Protein AF-A0A453JVK0-F1 (afdb_monomer_lite)

Secondary structure (DSSP, 8-state):
-HHHHHHHHHHHHHHHTT---------EESS-----SS----EEHHHHHHHHHHHHHHHHHHHHHHSS-EEEEEE--TT--HHHHHHHHHH--SEE--HHHHHHTT--HHHHHHHHHHHHHHHHHTT---EEEEEETTHHHHSHHHHHHHHHHHHHHHTT--TTTHHHHS-HHHHHHHHHS-HHHHHHHHTHHHHHHHTTT----

Radius of gyration: 20.75 Å; chains: 1; bounding box: 49×45×57 Å

InterPro domains:
  IPR000023 Phosphofructokinase domain [PF00365] (7-148)
  IPR035966 Phosphofructokinase superfamily [G3DSA:3.40.50.460] (45-199)
  IPR035966 Phosphofructokinase superfamily [SSF53784] (3-191)

Structure (mmCIF, N/CA/C/O backbone):
data_AF-A0A453JVK0-F1
#
_entry.id   AF-A0A453JVK0-F1
#
loop_
_atom_site.group_PDB
_atom_site.id
_atom_site.type_symbol
_atom_site.label_atom_id
_atom_site.label_alt_id
_atom_site.label_comp_id
_atom_site.label_asym_id
_atom_site.label_entity_id
_atom_site.label_seq_id
_atom_site.pdbx_PDB_ins_code
_atom_site.Cartn_x
_atom_site.Cartn_y
_atom_site.Cartn_z
_atom_site.occupancy
_atom_site.B_iso_or_equiv
_atom_site.auth_seq_id
_atom_site.auth_comp_id
_atom_site.auth_asym_id
_atom_site.auth_atom_id
_atom_site.pdbx_PDB_model_num
ATOM 1 N N . VAL A 1 1 ? 10.999 -4.536 -12.374 1.00 53.81 1 VAL A N 1
ATOM 2 C CA . VAL A 1 1 ? 10.778 -4.066 -13.768 1.00 53.81 1 VAL A CA 1
ATOM 3 C C . VAL A 1 1 ? 12.083 -3.728 -14.484 1.00 53.81 1 VAL A C 1
ATOM 5 O O . VAL A 1 1 ? 12.195 -4.077 -15.647 1.00 53.81 1 VAL A O 1
ATOM 8 N N . THR A 1 2 ? 13.078 -3.129 -13.820 1.00 68.81 2 THR A N 1
ATOM 9 C CA . THR A 1 2 ? 14.370 -2.777 -14.447 1.00 68.81 2 THR A CA 1
ATOM 10 C C . THR A 1 2 ? 15.100 -3.982 -15.049 1.00 68.81 2 THR A C 1
ATOM 12 O O . THR A 1 2 ? 15.432 -3.955 -16.224 1.00 68.81 2 THR A O 1
ATOM 15 N N . SER A 1 3 ? 15.197 -5.098 -14.320 1.00 83.12 3 SER A N 1
ATOM 16 C CA . SER A 1 3 ? 15.946 -6.284 -14.767 1.00 83.12 3 SER A CA 1
ATOM 17 C C . SER A 1 3 ? 15.472 -6.900 -16.090 1.00 83.12 3 SER A C 1
ATOM 19 O O . SER A 1 3 ? 16.296 -7.321 -16.895 1.00 83.12 3 SER A O 1
ATOM 21 N N . ASN A 1 4 ? 14.159 -6.960 -16.343 1.00 88.75 4 ASN A N 1
ATOM 22 C CA . ASN A 1 4 ? 13.633 -7.517 -17.595 1.00 88.75 4 ASN A CA 1
ATOM 23 C C . ASN A 1 4 ? 13.795 -6.544 -18.772 1.00 88.75 4 ASN A C 1
ATOM 25 O O . ASN A 1 4 ? 14.020 -6.990 -19.896 1.00 88.75 4 ASN A O 1
ATOM 29 N N . SER A 1 5 ? 13.739 -5.232 -18.518 1.00 90.50 5 SER A N 1
ATOM 30 C CA . SER A 1 5 ? 14.091 -4.222 -19.522 1.00 90.50 5 SER A CA 1
ATOM 31 C C . SER A 1 5 ? 15.577 -4.300 -19.884 1.00 90.50 5 SER A C 1
ATOM 33 O O . SER A 1 5 ? 15.913 -4.299 -21.066 1.00 90.50 5 SER A O 1
ATOM 35 N N . ASP A 1 6 ? 16.452 -4.459 -18.888 1.00 92.19 6 ASP A N 1
ATOM 36 C CA . ASP A 1 6 ? 17.898 -4.615 -19.089 1.00 92.19 6 ASP A CA 1
ATOM 37 C C . ASP A 1 6 ? 18.212 -5.906 -19.856 1.00 92.19 6 ASP A C 1
ATOM 39 O O . ASP A 1 6 ? 19.016 -5.906 -20.787 1.00 92.19 6 ASP A O 1
ATOM 43 N N . ALA A 1 7 ? 17.529 -7.008 -19.524 1.00 93.38 7 ALA A N 1
ATOM 44 C CA . ALA A 1 7 ? 17.654 -8.274 -20.240 1.00 93.38 7 ALA A CA 1
ATOM 45 C C . ALA A 1 7 ? 17.242 -8.143 -21.716 1.00 93.38 7 ALA A C 1
ATOM 47 O O . ALA A 1 7 ? 17.923 -8.683 -22.589 1.00 93.38 7 ALA A O 1
ATOM 48 N N . ALA A 1 8 ? 16.171 -7.399 -22.010 1.00 94.06 8 ALA A N 1
ATOM 49 C CA . ALA A 1 8 ? 15.745 -7.132 -23.381 1.00 94.06 8 ALA A CA 1
ATOM 50 C C . ALA A 1 8 ? 16.775 -6.281 -24.150 1.00 94.06 8 ALA A C 1
ATOM 52 O O . ALA A 1 8 ? 17.143 -6.631 -25.271 1.00 94.06 8 ALA A O 1
ATOM 53 N N . GLN A 1 9 ? 17.302 -5.216 -23.535 1.00 95.06 9 GLN A N 1
ATOM 54 C CA . GLN A 1 9 ? 18.348 -4.377 -24.139 1.00 95.06 9 GLN A CA 1
ATOM 55 C C . GLN A 1 9 ? 19.656 -5.148 -24.372 1.00 95.06 9 GLN A C 1
ATOM 57 O O . GLN A 1 9 ? 20.315 -4.990 -25.406 1.00 95.06 9 GLN A O 1
ATOM 62 N N . LEU A 1 10 ? 20.028 -6.017 -23.432 1.00 95.25 10 LEU A N 1
ATOM 63 C CA . LEU A 1 10 ? 21.195 -6.882 -23.561 1.00 95.25 10 LEU A CA 1
ATOM 64 C C . LEU A 1 10 ? 21.011 -7.896 -24.695 1.00 95.25 10 LEU A C 1
ATOM 66 O O . LEU A 1 10 ? 21.935 -8.097 -25.483 1.00 95.25 10 LEU A O 1
ATOM 70 N N . ALA A 1 11 ? 19.829 -8.510 -24.799 1.00 96.38 11 ALA A N 1
ATOM 71 C CA . ALA A 1 11 ? 19.507 -9.444 -25.874 1.00 96.38 11 ALA A CA 1
ATOM 72 C C . ALA A 1 11 ? 19.651 -8.779 -27.250 1.00 96.38 11 ALA A C 1
ATOM 74 O O . ALA A 1 11 ? 20.328 -9.324 -28.122 1.00 96.38 11 ALA A O 1
ATOM 75 N N . GLU A 1 12 ? 19.094 -7.577 -27.408 1.00 96.19 12 GLU A N 1
ATOM 76 C CA . GLU A 1 12 ? 19.209 -6.767 -28.626 1.00 96.19 12 GLU A CA 1
ATOM 77 C C . GLU A 1 12 ? 20.681 -6.484 -28.972 1.00 96.19 12 GLU A C 1
ATOM 79 O O . GLU A 1 12 ? 21.142 -6.747 -30.084 1.00 96.19 12 GLU A O 1
ATOM 84 N N . THR A 1 13 ? 21.468 -6.050 -27.984 1.00 96.25 13 THR A N 1
ATOM 85 C CA . THR A 1 13 ? 22.897 -5.748 -28.170 1.00 96.25 13 THR A CA 1
ATOM 86 C C . THR A 1 13 ? 23.708 -6.983 -28.589 1.00 96.25 13 THR A C 1
ATOM 88 O O . THR A 1 13 ? 24.622 -6.884 -29.412 1.00 96.25 13 THR A O 1
ATOM 91 N N . LEU A 1 14 ? 23.401 -8.162 -28.038 1.00 96.38 14 LEU A N 1
ATOM 92 C CA . LEU A 1 14 ? 24.085 -9.413 -28.385 1.00 96.38 14 LEU A CA 1
ATOM 93 C C . LEU A 1 14 ? 23.751 -9.878 -29.805 1.00 96.38 14 LEU A C 1
ATOM 95 O O . LEU A 1 14 ? 24.637 -10.387 -30.495 1.00 96.38 14 LEU A O 1
ATOM 99 N N . VAL A 1 15 ? 22.512 -9.667 -30.256 1.00 96.19 15 VAL A N 1
ATOM 100 C CA . VAL A 1 15 ? 22.104 -9.946 -31.639 1.00 96.19 15 VAL A CA 1
ATOM 101 C C . VAL A 1 15 ? 22.840 -9.023 -32.609 1.00 96.19 15 VAL A C 1
ATOM 103 O O . VAL A 1 15 ? 23.437 -9.513 -33.566 1.00 96.19 15 VAL A O 1
ATOM 106 N N . GLN A 1 16 ? 22.903 -7.718 -32.325 1.00 96.31 16 GLN A N 1
ATOM 107 C CA . GLN A 1 16 ? 23.632 -6.746 -33.155 1.00 96.31 16 GLN A CA 1
ATOM 108 C C . GLN A 1 16 ? 25.129 -7.069 -33.279 1.00 96.31 16 GLN A C 1
ATOM 110 O O . GLN A 1 16 ? 25.736 -6.838 -34.323 1.00 96.31 16 GLN A O 1
ATOM 115 N N . LYS A 1 17 ? 25.729 -7.646 -32.231 1.00 96.25 17 LYS A N 1
ATOM 116 C CA . LYS A 1 17 ? 27.136 -8.081 -32.219 1.00 96.25 17 LYS A CA 1
ATOM 117 C C . LYS A 1 17 ? 27.358 -9.504 -32.752 1.00 96.25 17 LYS A C 1
ATOM 119 O O . LYS A 1 17 ? 28.477 -10.007 -32.657 1.00 96.25 17 LYS A O 1
ATOM 124 N N . ASN A 1 18 ? 26.335 -10.161 -33.310 1.00 95.44 18 ASN A N 1
ATOM 125 C CA . ASN A 1 18 ? 26.392 -11.549 -33.794 1.00 95.44 18 ASN A CA 1
ATOM 126 C C . ASN A 1 18 ? 26.877 -12.566 -32.736 1.00 95.44 18 ASN A C 1
ATOM 128 O O . ASN A 1 18 ? 27.514 -13.575 -33.054 1.00 95.44 18 ASN A O 1
ATOM 132 N N . CYS A 1 19 ? 26.570 -12.332 -31.460 1.00 95.38 19 CYS A N 1
ATOM 133 C CA . CYS A 1 19 ? 26.883 -13.270 -30.388 1.00 95.38 19 CYS A CA 1
ATOM 134 C C . CYS A 1 19 ? 25.867 -14.428 -30.361 1.00 95.38 19 CYS A C 1
ATOM 136 O O . CYS A 1 19 ? 24.663 -14.228 -30.497 1.00 95.38 19 CYS A O 1
ATOM 138 N N . LYS A 1 20 ? 26.334 -15.664 -30.130 1.00 95.19 20 LYS A N 1
ATOM 139 C CA . LYS A 1 20 ? 25.458 -16.855 -30.048 1.00 95.19 20 LYS A CA 1
ATOM 140 C C . LYS A 1 20 ? 24.711 -16.988 -28.712 1.00 95.19 20 LYS A C 1
ATOM 142 O O . LYS A 1 20 ? 23.757 -17.763 -28.627 1.00 95.19 20 LYS A O 1
ATOM 147 N N . THR A 1 21 ? 25.154 -16.269 -27.681 1.00 95.12 21 THR A N 1
ATOM 148 C CA . THR A 1 21 ? 24.607 -16.321 -26.320 1.00 95.12 21 THR A CA 1
ATOM 149 C C . THR A 1 21 ? 23.143 -15.892 -26.290 1.00 95.12 21 THR A C 1
ATOM 151 O O . THR A 1 21 ? 22.762 -14.912 -26.926 1.00 95.12 21 THR A O 1
ATOM 154 N N . LYS A 1 22 ? 22.318 -16.626 -25.540 1.00 94.44 22 LYS A N 1
ATOM 155 C CA . LYS A 1 22 ? 20.894 -16.334 -25.358 1.00 94.44 22 LYS A CA 1
ATOM 156 C C . LYS A 1 22 ? 20.657 -15.682 -24.003 1.00 94.44 22 LYS A C 1
ATOM 158 O O . LYS A 1 22 ? 21.305 -16.041 -23.025 1.00 94.44 22 LYS A O 1
ATOM 163 N N . VAL A 1 23 ? 19.712 -14.752 -23.964 1.00 95.62 23 VAL A N 1
ATOM 164 C CA . VAL A 1 23 ? 19.259 -14.079 -22.744 1.00 95.62 23 VAL A CA 1
ATOM 165 C C . VAL A 1 23 ? 17.806 -14.472 -22.520 1.00 95.62 23 VAL A C 1
ATOM 167 O O . VAL A 1 23 ? 16.999 -14.384 -23.444 1.00 95.62 23 VAL A O 1
ATOM 170 N N . VAL A 1 24 ? 17.485 -14.942 -21.316 1.00 93.81 24 VAL A N 1
ATOM 171 C CA . VAL A 1 24 ? 16.140 -15.391 -20.937 1.00 93.81 24 VAL A CA 1
ATOM 172 C C . VAL A 1 24 ? 15.708 -14.613 -19.702 1.00 93.81 24 VAL A C 1
ATOM 174 O O . VAL A 1 24 ? 16.404 -14.628 -18.689 1.00 93.81 24 VAL A O 1
ATOM 177 N N . GLY A 1 25 ? 14.573 -13.921 -19.796 1.00 91.62 25 GLY A N 1
ATOM 178 C CA . GLY A 1 25 ? 13.957 -13.217 -18.672 1.00 91.62 25 GLY A CA 1
ATOM 179 C C . GLY A 1 25 ? 12.951 -14.106 -17.947 1.00 91.62 25 GLY A C 1
ATOM 180 O O . GLY A 1 25 ? 12.202 -14.846 -18.583 1.00 91.62 25 GLY A O 1
ATOM 181 N N . VAL A 1 26 ? 12.916 -14.017 -16.617 1.00 91.44 26 VAL A N 1
ATOM 182 C CA . VAL A 1 26 ? 11.928 -14.704 -15.773 1.00 91.44 26 VAL A CA 1
ATOM 183 C C . VAL A 1 26 ? 11.113 -13.642 -15.026 1.00 91.44 26 VAL A C 1
ATOM 185 O O . VAL A 1 26 ? 11.700 -12.726 -14.441 1.00 91.44 26 VAL A O 1
ATOM 188 N N . PRO A 1 27 ? 9.768 -13.716 -15.030 1.00 89.94 27 PRO A N 1
ATOM 189 C CA . PRO A 1 27 ? 8.923 -12.728 -14.368 1.00 89.94 27 PRO A CA 1
ATOM 190 C C . PRO A 1 27 ? 8.925 -12.922 -12.843 1.00 89.94 27 PRO A C 1
ATOM 192 O O . PRO A 1 27 ? 8.041 -13.559 -12.272 1.00 89.94 27 PRO A O 1
ATOM 195 N N . VAL A 1 28 ? 9.932 -12.361 -12.172 1.00 90.06 28 VAL A N 1
ATOM 196 C CA . VAL A 1 28 ? 10.060 -12.367 -10.706 1.00 90.06 28 VAL A CA 1
ATOM 197 C C . VAL A 1 28 ? 9.664 -10.998 -10.153 1.00 90.06 28 VAL A C 1
ATOM 199 O O . VAL A 1 28 ? 10.260 -9.981 -10.511 1.00 90.06 28 VAL A O 1
ATOM 202 N N . SER A 1 29 ? 8.643 -10.966 -9.298 1.00 87.50 29 SER A N 1
ATOM 203 C CA . SER A 1 29 ? 8.193 -9.762 -8.590 1.00 87.50 29 SER A CA 1
ATOM 204 C C . SER A 1 29 ? 7.301 -10.155 -7.416 1.00 87.50 29 SER A C 1
ATOM 206 O O . SER A 1 29 ? 6.439 -11.025 -7.545 1.00 87.50 29 SER A O 1
ATOM 208 N N . LEU A 1 30 ? 7.480 -9.471 -6.288 1.00 88.56 30 LEU A N 1
ATOM 209 C CA . LEU A 1 30 ? 6.640 -9.619 -5.097 1.00 88.56 30 LEU A CA 1
ATOM 210 C C . LEU A 1 30 ? 5.303 -8.875 -5.241 1.00 88.56 30 LEU A C 1
ATOM 212 O O . LEU A 1 30 ? 4.338 -9.218 -4.570 1.00 88.56 30 LEU A O 1
ATOM 216 N N . ASN A 1 31 ? 5.237 -7.879 -6.132 1.00 86.25 31 ASN A N 1
ATOM 217 C CA . ASN A 1 31 ? 4.090 -6.974 -6.252 1.00 86.25 31 ASN A CA 1
ATOM 218 C C . ASN A 1 31 ? 2.996 -7.502 -7.193 1.00 86.25 31 ASN A C 1
ATOM 220 O O . ASN A 1 31 ? 1.904 -6.942 -7.226 1.00 86.25 31 ASN A O 1
ATOM 224 N N . GLY A 1 32 ? 3.284 -8.535 -7.994 1.00 83.12 32 GLY A N 1
ATOM 225 C CA . GLY A 1 32 ? 2.338 -9.039 -8.996 1.00 83.12 32 GLY A CA 1
ATOM 226 C C . GLY A 1 32 ? 2.063 -8.054 -10.137 1.00 83.12 32 GLY A C 1
ATOM 227 O O . GLY A 1 32 ? 1.014 -8.139 -10.765 1.00 83.12 32 GLY A O 1
ATOM 228 N N . ASP A 1 33 ? 2.976 -7.111 -10.387 1.00 84.56 33 ASP A N 1
ATOM 229 C CA . ASP A 1 33 ? 2.824 -5.982 -11.317 1.00 84.56 33 ASP A CA 1
ATOM 230 C C . ASP A 1 33 ? 3.262 -6.287 -12.761 1.00 84.56 33 ASP A C 1
ATOM 232 O O . ASP A 1 33 ? 2.909 -5.562 -13.689 1.00 84.56 33 ASP A O 1
ATOM 236 N N . LEU A 1 34 ? 4.010 -7.371 -12.985 1.00 86.00 34 LEU A N 1
ATOM 237 C CA . LEU A 1 34 ? 4.438 -7.801 -14.318 1.00 86.00 34 LEU A CA 1
ATOM 238 C C . LEU A 1 34 ? 3.451 -8.826 -14.892 1.00 86.00 34 LEU A C 1
ATOM 240 O O . LEU A 1 34 ? 3.736 -10.023 -14.924 1.00 86.00 34 LEU A O 1
ATOM 244 N N . LYS A 1 35 ? 2.286 -8.339 -15.328 1.00 85.88 35 LYS A N 1
ATOM 245 C CA . LYS A 1 35 ? 1.217 -9.150 -15.931 1.00 85.88 35 LYS A CA 1
ATOM 246 C C . LYS A 1 35 ? 0.923 -8.720 -17.363 1.00 85.88 35 LYS A C 1
ATOM 248 O O . LYS A 1 35 ? 0.985 -7.538 -17.697 1.00 85.88 35 LYS A O 1
ATOM 253 N N . ASN A 1 36 ? 0.594 -9.685 -18.213 1.00 89.00 36 ASN A N 1
ATOM 254 C CA . ASN A 1 36 ? 0.094 -9.457 -19.569 1.00 89.00 36 ASN A CA 1
ATOM 255 C C . ASN A 1 36 ? -0.782 -10.650 -20.002 1.00 89.00 36 ASN A C 1
ATOM 257 O O . ASN A 1 36 ? -1.092 -11.516 -19.192 1.00 89.00 36 ASN A O 1
ATOM 261 N N . GLN A 1 37 ? -1.176 -10.718 -21.276 1.00 92.62 37 GLN A N 1
ATOM 262 C CA . GLN A 1 37 ? -2.019 -11.808 -21.796 1.00 92.62 37 GLN A CA 1
ATOM 263 C C . GLN A 1 37 ? -1.379 -13.210 -21.712 1.00 92.62 37 GLN A C 1
ATOM 265 O O . GLN A 1 37 ? -2.093 -14.202 -21.795 1.00 92.62 37 GLN A O 1
ATOM 270 N N . PHE A 1 38 ? -0.056 -13.298 -21.560 1.00 91.75 38 PHE A N 1
ATOM 271 C CA . PHE A 1 38 ? 0.711 -14.548 -21.516 1.00 91.75 38 PHE A CA 1
ATOM 272 C C . PHE A 1 38 ? 1.327 -14.833 -20.138 1.00 91.75 38 PHE A C 1
ATOM 274 O O . PHE A 1 38 ? 1.746 -15.955 -19.869 1.00 91.75 38 PHE A O 1
ATOM 281 N N . VAL A 1 39 ? 1.414 -13.819 -19.275 1.00 90.50 39 VAL A N 1
ATOM 282 C CA . VAL A 1 39 ? 1.978 -13.888 -17.926 1.00 90.50 39 VAL A CA 1
ATOM 283 C C . VAL A 1 39 ? 0.874 -13.538 -16.940 1.00 90.50 39 VAL A C 1
ATOM 285 O O . VAL A 1 39 ? 0.571 -12.366 -16.713 1.00 90.50 39 VAL A O 1
ATOM 288 N N . GLU A 1 40 ? 0.276 -14.574 -16.360 1.00 91.44 40 GLU A N 1
ATOM 289 C CA . GLU A 1 40 ? -0.842 -14.454 -15.417 1.00 91.44 40 GLU A CA 1
ATOM 290 C C . GLU A 1 40 ? -0.397 -13.896 -14.058 1.00 91.44 40 GLU A C 1
ATOM 292 O O . GLU A 1 40 ? -1.120 -13.136 -13.409 1.00 91.44 40 GLU A O 1
ATOM 297 N N . THR A 1 41 ? 0.804 -14.273 -13.611 1.00 90.44 41 THR A N 1
ATOM 298 C CA . THR A 1 41 ? 1.361 -13.874 -12.317 1.00 90.44 41 THR A CA 1
ATOM 299 C C . THR A 1 41 ? 2.887 -13.931 -12.306 1.00 90.44 41 THR A C 1
ATOM 301 O O . THR A 1 41 ? 3.518 -14.451 -13.228 1.00 90.44 41 THR A O 1
ATOM 304 N N . THR A 1 42 ? 3.483 -13.393 -11.245 1.00 91.00 42 THR A N 1
ATOM 305 C CA . THR A 1 42 ? 4.931 -13.334 -11.043 1.00 91.00 42 THR A CA 1
ATOM 306 C C . THR A 1 42 ? 5.378 -14.273 -9.934 1.00 91.00 42 THR A C 1
ATOM 308 O O . THR A 1 42 ? 4.674 -14.499 -8.946 1.00 91.00 42 THR A O 1
ATOM 311 N N . VAL A 1 43 ? 6.599 -14.789 -10.063 1.00 92.31 43 VAL A N 1
ATOM 312 C CA . VAL A 1 43 ? 7.221 -15.599 -9.011 1.00 92.31 43 VAL A CA 1
ATOM 313 C C . VAL A 1 43 ? 7.410 -14.734 -7.762 1.00 92.31 43 VAL A C 1
ATOM 315 O O . VAL A 1 43 ? 8.011 -13.661 -7.838 1.00 92.31 43 VAL A O 1
ATOM 318 N N . GLY A 1 44 ? 6.901 -15.218 -6.626 1.00 91.62 44 GLY A N 1
ATOM 319 C CA . GLY A 1 44 ? 6.980 -14.566 -5.315 1.00 91.62 44 GLY A CA 1
ATOM 320 C C . GLY A 1 44 ? 5.669 -13.937 -4.833 1.00 91.62 44 GLY A C 1
ATOM 321 O O . GLY A 1 44 ? 5.460 -13.872 -3.624 1.00 91.62 44 GLY A O 1
ATOM 322 N N . PHE A 1 45 ? 4.763 -13.551 -5.740 1.00 93.00 45 PHE A N 1
ATOM 323 C CA . PHE A 1 45 ? 3.498 -12.894 -5.378 1.00 93.00 45 PHE A CA 1
ATOM 324 C C . PHE A 1 45 ? 2.621 -13.759 -4.455 1.00 93.00 45 PHE A C 1
ATOM 326 O O . PHE A 1 45 ? 2.165 -13.280 -3.419 1.00 93.00 45 PHE A O 1
ATOM 333 N N . ASP A 1 46 ? 2.443 -15.044 -4.784 1.00 95.00 46 ASP A N 1
ATOM 334 C CA . ASP A 1 46 ? 1.634 -15.984 -3.988 1.00 95.00 46 ASP A CA 1
ATOM 335 C C . ASP A 1 46 ? 2.165 -16.142 -2.553 1.00 95.00 46 ASP A C 1
ATOM 337 O O . ASP A 1 46 ? 1.414 -16.004 -1.587 1.00 95.00 46 ASP A O 1
ATOM 341 N N . THR A 1 47 ? 3.475 -16.359 -2.403 1.00 95.19 47 THR A N 1
ATOM 342 C CA . THR A 1 47 ? 4.117 -16.510 -1.091 1.00 95.19 47 THR A CA 1
ATOM 343 C C . THR A 1 47 ? 3.939 -15.260 -0.236 1.00 95.19 47 THR A C 1
ATOM 345 O O . THR A 1 47 ? 3.575 -15.366 0.934 1.00 95.19 47 THR A O 1
ATOM 348 N N . VAL A 1 48 ? 4.159 -14.074 -0.814 1.00 94.31 48 VAL A N 1
ATOM 349 C CA . VAL A 1 48 ? 4.005 -12.799 -0.098 1.00 94.31 48 VAL A CA 1
ATOM 350 C C . VAL A 1 48 ? 2.567 -12.599 0.354 1.00 94.31 48 VAL A C 1
ATOM 352 O O . VAL A 1 48 ? 2.343 -12.262 1.515 1.00 94.31 48 VAL A O 1
ATOM 355 N N . CYS A 1 49 ? 1.593 -12.851 -0.521 1.00 94.94 49 CYS A N 1
ATOM 356 C CA . CYS A 1 49 ? 0.185 -12.695 -0.173 1.00 94.94 49 CYS A CA 1
ATOM 357 C C . CYS A 1 49 ? -0.228 -13.658 0.942 1.00 94.94 49 CYS A C 1
ATOM 359 O O . CYS A 1 49 ? -0.875 -13.229 1.893 1.00 94.94 49 CYS A O 1
ATOM 361 N N . LYS A 1 50 ? 0.200 -14.925 0.901 1.00 96.50 50 LYS A N 1
ATOM 362 C CA . LYS A 1 50 ? -0.113 -15.906 1.955 1.00 96.50 50 LYS A CA 1
ATOM 363 C C . LYS A 1 50 ? 0.490 -15.532 3.305 1.00 96.50 50 LYS A C 1
ATOM 365 O O . LYS A 1 50 ? -0.216 -15.539 4.312 1.00 96.50 50 LYS A O 1
ATOM 370 N N . VAL A 1 51 ? 1.776 -15.175 3.331 1.00 96.69 51 VAL A N 1
ATOM 371 C CA . VAL A 1 51 ? 2.464 -14.795 4.576 1.00 96.69 51 VAL A CA 1
ATOM 372 C C . VAL A 1 51 ? 1.857 -13.518 5.155 1.00 96.69 51 VAL A C 1
ATOM 374 O O . VAL A 1 51 ? 1.518 -13.481 6.338 1.00 96.69 51 VAL A O 1
ATOM 377 N N . ASN A 1 52 ? 1.639 -12.493 4.327 1.00 96.50 52 ASN A N 1
ATOM 378 C CA . ASN A 1 52 ? 1.033 -11.244 4.783 1.00 96.50 52 ASN A CA 1
ATOM 379 C C . ASN A 1 52 ? -0.405 -11.457 5.266 1.00 96.50 52 ASN A C 1
ATOM 381 O O . ASN A 1 52 ? -0.767 -10.941 6.320 1.00 96.50 52 ASN A O 1
ATOM 385 N N . SER A 1 53 ? -1.207 -12.257 4.562 1.00 97.19 53 SER A N 1
ATOM 386 C CA . SER A 1 53 ? -2.581 -12.577 4.973 1.00 97.19 53 SER A CA 1
ATOM 387 C C . SER A 1 53 ? -2.625 -13.306 6.308 1.00 97.19 53 SER A C 1
ATOM 389 O O . SER A 1 53 ? -3.473 -12.993 7.144 1.00 97.19 53 SER A O 1
ATOM 391 N N . GLN A 1 54 ? -1.694 -14.233 6.552 1.00 97.81 54 GLN A N 1
ATOM 392 C CA . GLN A 1 54 ? -1.574 -14.910 7.842 1.00 97.81 54 GLN A CA 1
ATOM 393 C C . GLN A 1 54 ? -1.266 -13.912 8.969 1.00 97.81 54 GLN A C 1
ATOM 395 O O . GLN A 1 54 ? -1.917 -13.941 10.013 1.00 97.81 54 GLN A O 1
ATOM 400 N N . LEU A 1 55 ? -0.319 -12.995 8.754 1.00 97.44 55 LEU A N 1
ATOM 401 C CA . LEU A 1 55 ? 0.028 -11.967 9.740 1.00 97.44 55 LEU A CA 1
ATOM 402 C C . LEU A 1 55 ? -1.135 -11.003 9.997 1.00 97.44 55 LEU A C 1
ATOM 404 O O . LEU A 1 55 ? -1.462 -10.737 11.152 1.00 97.44 55 LEU A O 1
ATOM 408 N N . ILE A 1 56 ? -1.803 -10.526 8.945 1.00 97.62 56 ILE A N 1
ATOM 409 C CA . ILE A 1 56 ? -2.976 -9.650 9.069 1.00 97.62 56 ILE A CA 1
ATOM 410 C C . ILE A 1 56 ? -4.105 -10.368 9.809 1.00 97.62 56 ILE A C 1
ATOM 412 O O . ILE A 1 56 ? -4.744 -9.764 10.665 1.00 97.62 56 ILE A O 1
ATOM 416 N N . SER A 1 57 ? -4.329 -11.654 9.534 1.00 97.56 57 SER A N 1
ATOM 417 C CA . SER A 1 57 ? -5.353 -12.448 10.223 1.00 97.56 57 SER A CA 1
ATOM 418 C C . SER A 1 57 ? -5.058 -12.569 11.719 1.00 97.56 57 SER A C 1
ATOM 420 O O . SER A 1 57 ? -5.964 -12.416 12.537 1.00 97.56 57 SER A O 1
ATOM 422 N N . ASN A 1 58 ? -3.786 -12.749 12.094 1.00 96.94 58 ASN A N 1
ATOM 423 C CA . ASN A 1 58 ? -3.370 -12.737 13.498 1.00 96.94 58 ASN A CA 1
ATOM 424 C C . ASN A 1 58 ? -3.636 -11.373 14.155 1.00 96.94 58 ASN A C 1
ATOM 426 O O . ASN A 1 58 ? -4.132 -11.322 15.277 1.00 96.94 58 ASN A O 1
ATOM 430 N N . VAL A 1 59 ? -3.368 -10.269 13.448 1.00 96.69 59 VAL A N 1
ATOM 431 C CA . VAL A 1 59 ? -3.670 -8.908 13.928 1.00 96.69 59 VAL A CA 1
ATOM 432 C C . VAL A 1 59 ? -5.180 -8.677 14.051 1.00 96.69 59 VAL A C 1
ATOM 434 O O . VAL A 1 59 ? -5.632 -8.062 15.013 1.00 96.69 59 VAL A O 1
ATOM 437 N N . CYS A 1 60 ? -5.985 -9.202 13.123 1.00 96.25 60 CYS A N 1
ATOM 438 C CA . CYS A 1 60 ? -7.445 -9.140 13.209 1.00 96.25 60 CYS A CA 1
ATOM 439 C C . CYS A 1 60 ? -7.964 -9.890 14.440 1.00 96.25 60 CYS A C 1
ATOM 441 O O . CYS A 1 60 ? -8.829 -9.378 15.152 1.00 96.25 60 CYS A O 1
ATOM 443 N N . LEU A 1 61 ? -7.412 -11.074 14.721 1.00 96.00 61 LEU A N 1
ATOM 444 C CA . LEU A 1 61 ? -7.755 -11.848 15.911 1.00 96.00 61 LEU A CA 1
ATOM 445 C C . LEU A 1 61 ? -7.365 -11.107 17.196 1.00 96.00 61 LEU A C 1
ATOM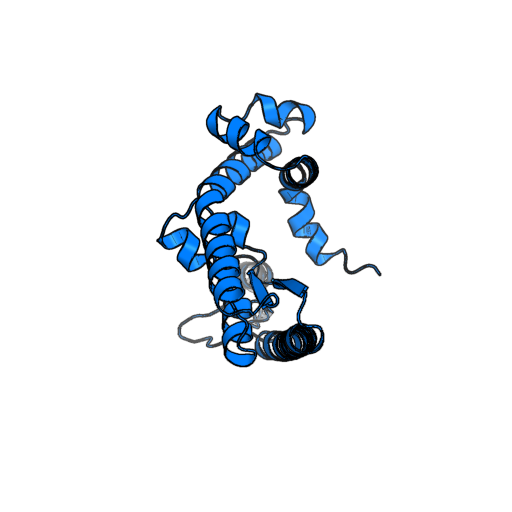 447 O O . LEU A 1 61 ? -8.163 -11.046 18.131 1.00 96.00 61 LEU A O 1
ATOM 451 N N . ASP A 1 62 ? -6.181 -10.498 17.226 1.00 96.00 62 ASP A N 1
ATOM 452 C CA . ASP A 1 62 ? -5.733 -9.694 18.362 1.00 96.00 62 ASP A CA 1
ATOM 453 C C . ASP A 1 62 ? -6.624 -8.459 18.582 1.00 96.00 62 ASP A C 1
ATOM 455 O O . ASP A 1 62 ? -7.043 -8.191 19.708 1.00 96.00 62 ASP A O 1
ATOM 459 N N . ALA A 1 63 ? -7.022 -7.762 17.511 1.00 95.38 63 ALA A N 1
ATOM 460 C CA . ALA A 1 63 ? -7.941 -6.626 17.588 1.00 95.38 63 ALA A CA 1
ATOM 461 C C . ALA A 1 63 ? -9.284 -7.011 18.229 1.00 95.38 63 ALA A C 1
ATOM 463 O O . ALA A 1 63 ? -9.801 -6.271 19.071 1.00 95.38 63 ALA A O 1
ATOM 464 N N . ILE A 1 64 ? -9.824 -8.179 17.864 1.00 93.94 64 ILE A N 1
ATOM 465 C CA . ILE A 1 64 ? -11.055 -8.729 18.448 1.00 93.94 64 ILE A CA 1
ATOM 466 C C . ILE A 1 64 ? -10.829 -9.117 19.914 1.00 93.94 64 ILE A C 1
ATOM 468 O O . ILE A 1 64 ? -11.667 -8.809 20.760 1.00 93.94 64 ILE A O 1
ATOM 472 N N . SER A 1 65 ? -9.699 -9.757 20.226 1.00 94.94 65 SER A N 1
ATOM 473 C CA . SER A 1 65 ? -9.378 -10.222 21.579 1.00 94.94 65 SER A CA 1
ATOM 474 C C . SER A 1 65 ? -9.150 -9.071 22.563 1.00 94.94 65 SER A C 1
ATOM 476 O O . SER A 1 65 ? -9.605 -9.135 23.703 1.00 94.94 65 SER A O 1
ATOM 478 N N . ALA A 1 66 ? -8.432 -8.023 22.154 1.00 92.62 66 ALA A N 1
ATOM 479 C CA . ALA A 1 66 ? -8.141 -6.866 22.997 1.00 92.62 66 ALA A CA 1
ATOM 480 C C . ALA A 1 66 ? -9.319 -5.882 23.069 1.00 92.62 66 ALA A C 1
ATOM 482 O O . ALA A 1 66 ? -9.480 -5.185 24.071 1.00 92.62 66 ALA A O 1
ATOM 483 N N . GLY A 1 67 ? -10.108 -5.778 21.994 1.00 90.50 67 GLY A N 1
ATOM 484 C CA . GLY A 1 67 ? -11.325 -4.966 21.923 1.00 90.50 67 GLY A CA 1
ATOM 485 C C . GLY A 1 67 ? -11.121 -3.445 21.912 1.00 90.50 67 GLY A C 1
ATOM 486 O O . GLY A 1 67 ? -12.112 -2.717 21.937 1.00 90.50 67 GLY A O 1
ATOM 487 N N . LYS A 1 68 ? -9.872 -2.956 21.863 1.00 92.38 68 LYS A N 1
ATOM 488 C CA . LYS A 1 68 ? -9.527 -1.531 22.065 1.00 92.38 68 LYS A CA 1
ATOM 489 C C . LYS A 1 68 ? -8.572 -0.903 21.042 1.00 92.38 68 LYS A C 1
ATOM 491 O O . LYS A 1 68 ? -8.333 0.298 21.115 1.00 92.38 68 LYS A O 1
ATOM 496 N N . TYR A 1 69 ? -7.974 -1.690 20.146 1.00 94.88 69 TYR A N 1
ATOM 497 C CA . TYR A 1 69 ? -6.924 -1.205 19.244 1.00 94.88 69 TYR A CA 1
ATOM 498 C C . TYR A 1 69 ? -7.408 -1.080 17.801 1.00 94.88 69 TYR A C 1
ATOM 500 O O . TYR A 1 69 ? -8.104 -1.955 17.284 1.00 94.88 69 TYR A O 1
ATOM 508 N N . TYR A 1 70 ? -6.983 0.003 17.149 1.00 96.50 70 TYR A N 1
ATOM 509 C CA . TYR A 1 70 ? -7.027 0.144 15.699 1.00 96.50 70 TYR A CA 1
ATOM 510 C C . TYR A 1 70 ? -5.627 -0.055 15.127 1.00 96.50 70 TYR A C 1
ATOM 512 O O . TYR A 1 70 ? -4.708 0.704 15.434 1.00 96.50 70 TYR A O 1
ATOM 520 N N . TYR A 1 71 ? -5.478 -1.078 14.294 1.00 96.94 71 TYR A N 1
ATOM 521 C CA . TYR A 1 71 ? -4.227 -1.409 13.631 1.00 96.94 71 TYR A CA 1
ATOM 522 C C . TYR A 1 71 ? -4.200 -0.827 12.223 1.00 96.94 71 TYR A C 1
ATOM 524 O O . TYR A 1 71 ? -5.085 -1.091 11.410 1.00 96.94 71 TYR A O 1
ATOM 532 N N . PHE A 1 72 ? -3.150 -0.066 11.934 1.00 96.75 72 PHE A N 1
ATOM 533 C CA . PHE A 1 72 ? -2.858 0.480 10.614 1.00 96.75 72 PHE A CA 1
ATOM 534 C C . PHE A 1 72 ? -1.716 -0.335 10.012 1.00 96.75 72 PHE A C 1
ATOM 536 O O . PHE A 1 72 ? -0.564 -0.194 10.423 1.00 96.75 72 PHE A O 1
ATOM 543 N N . VAL A 1 73 ? -2.033 -1.223 9.072 1.00 95.81 73 VAL A N 1
ATOM 544 C CA . VAL A 1 73 ? -1.058 -2.141 8.472 1.00 95.81 73 VAL A CA 1
ATOM 545 C C . VAL A 1 73 ? -0.646 -1.611 7.107 1.00 95.81 73 VAL A C 1
ATOM 547 O O . VAL A 1 73 ? -1.433 -1.607 6.159 1.00 95.81 73 VAL A O 1
ATOM 550 N N . ARG A 1 74 ? 0.609 -1.171 7.006 1.00 93.81 74 ARG A N 1
ATOM 551 C CA . ARG A 1 74 ? 1.210 -0.760 5.737 1.00 93.81 74 ARG A CA 1
ATOM 552 C C . ARG A 1 74 ? 1.701 -1.989 4.973 1.00 93.81 74 ARG A C 1
ATOM 554 O O . ARG A 1 74 ? 2.495 -2.758 5.507 1.00 93.81 74 ARG A O 1
ATOM 561 N N . LEU A 1 75 ? 1.258 -2.152 3.729 1.00 91.06 75 LEU A N 1
ATOM 562 C CA . LEU A 1 75 ? 1.643 -3.266 2.863 1.00 91.06 75 LEU A CA 1
ATOM 563 C C . LEU A 1 75 ? 2.545 -2.810 1.724 1.00 91.06 75 LEU A C 1
ATOM 565 O O . LEU A 1 75 ? 2.296 -1.787 1.083 1.00 91.06 75 LEU A O 1
ATOM 569 N N . MET A 1 76 ? 3.574 -3.611 1.455 1.00 85.94 76 MET A N 1
ATOM 570 C CA . MET A 1 76 ? 4.444 -3.417 0.301 1.00 85.94 76 MET A CA 1
ATOM 571 C C . MET A 1 76 ? 3.666 -3.720 -0.982 1.00 85.94 76 MET A C 1
ATOM 573 O O . MET A 1 76 ? 2.972 -4.731 -1.083 1.00 85.94 76 MET A O 1
ATOM 577 N N . GLY A 1 77 ? 3.785 -2.833 -1.962 1.00 75.94 77 GLY A N 1
ATOM 578 C CA . GLY A 1 77 ? 3.137 -2.985 -3.273 1.00 75.94 77 GLY A CA 1
ATOM 579 C C . GLY A 1 77 ? 3.664 -2.025 -4.339 1.00 75.94 77 GLY A C 1
ATOM 580 O O . GLY A 1 77 ? 3.213 -2.037 -5.485 1.00 75.94 77 GLY A O 1
ATOM 581 N N . ARG A 1 78 ? 4.652 -1.192 -3.983 1.00 78.88 78 ARG A N 1
ATOM 582 C CA . ARG A 1 78 ? 5.160 -0.101 -4.812 1.00 78.88 78 ARG A CA 1
ATOM 583 C C . ARG A 1 78 ? 4.016 0.765 -5.346 1.00 78.88 78 ARG A C 1
ATOM 585 O O . ARG A 1 78 ? 3.471 1.529 -4.572 1.00 78.88 78 ARG A O 1
ATOM 592 N N . LYS A 1 79 ? 3.651 0.652 -6.629 1.00 78.12 79 LYS A N 1
ATOM 593 C CA . LYS A 1 79 ? 2.620 1.484 -7.276 1.00 78.12 79 LYS A CA 1
ATOM 594 C C . LYS A 1 79 ? 1.232 0.849 -7.323 1.00 78.12 79 LYS A C 1
ATOM 596 O O . LYS A 1 79 ? 0.259 1.579 -7.437 1.00 78.12 79 LYS A O 1
ATOM 601 N N . ALA A 1 80 ? 1.145 -0.478 -7.294 1.00 86.06 80 ALA A N 1
ATOM 602 C CA . ALA A 1 80 ? -0.109 -1.200 -7.485 1.00 86.06 80 ALA A CA 1
ATOM 603 C C . ALA A 1 80 ? -0.585 -1.806 -6.162 1.00 86.06 80 ALA A C 1
ATOM 605 O O . ALA A 1 80 ? 0.218 -2.285 -5.358 1.00 86.06 80 ALA A O 1
ATOM 606 N N . SER A 1 81 ? -1.897 -1.860 -5.956 1.00 92.31 81 SER A N 1
ATOM 607 C CA . SER A 1 81 ? -2.495 -2.398 -4.728 1.00 92.31 81 SER A CA 1
ATOM 608 C C . SER A 1 81 ? -2.797 -3.900 -4.812 1.00 92.31 81 SER A C 1
ATOM 610 O O . SER A 1 81 ? -3.571 -4.402 -4.002 1.00 92.31 81 SER A O 1
ATOM 612 N N . HIS A 1 82 ? -2.207 -4.648 -5.756 1.00 93.25 82 HIS A N 1
ATOM 613 C CA . HIS A 1 82 ? -2.492 -6.082 -5.946 1.00 93.25 82 HIS A CA 1
ATOM 614 C C . HIS A 1 82 ? -2.270 -6.914 -4.679 1.00 93.25 82 HIS A C 1
ATOM 616 O O . HIS A 1 82 ? -3.133 -7.708 -4.315 1.00 93.25 82 HIS A O 1
ATOM 622 N N . VAL A 1 83 ? -1.146 -6.698 -3.985 1.00 93.56 83 VAL A N 1
ATOM 623 C CA . VAL A 1 83 ? -0.839 -7.392 -2.723 1.00 93.56 83 VAL A CA 1
ATOM 624 C C . VAL A 1 83 ? -1.862 -7.026 -1.649 1.00 93.56 83 VAL A C 1
ATOM 626 O O . VAL A 1 83 ? -2.357 -7.895 -0.943 1.00 93.56 83 VAL A O 1
ATOM 629 N N . ALA A 1 84 ? -2.210 -5.742 -1.536 1.00 94.81 84 ALA A N 1
ATOM 630 C CA . ALA A 1 84 ? -3.155 -5.274 -0.529 1.00 94.81 84 ALA A CA 1
ATOM 631 C C . ALA A 1 84 ? -4.571 -5.824 -0.760 1.00 94.81 84 ALA A C 1
ATOM 633 O O . ALA A 1 84 ? -5.234 -6.220 0.198 1.00 94.81 84 ALA A O 1
ATOM 634 N N . LEU A 1 85 ? -5.002 -5.902 -2.021 1.00 95.38 85 LEU A N 1
ATOM 635 C CA . LEU A 1 85 ? -6.289 -6.470 -2.408 1.00 95.38 85 LEU A CA 1
ATOM 636 C C . LEU A 1 85 ? -6.356 -7.973 -2.122 1.00 95.38 85 LEU A C 1
ATOM 638 O O . LEU A 1 85 ? -7.300 -8.422 -1.477 1.00 95.38 85 LEU A O 1
ATOM 642 N N . GLU A 1 86 ? -5.351 -8.740 -2.546 1.00 95.75 86 GLU A N 1
ATOM 643 C CA . GLU A 1 86 ? -5.303 -10.186 -2.299 1.00 95.75 86 GLU A CA 1
ATOM 644 C C . GLU A 1 86 ? -5.296 -10.487 -0.793 1.00 95.75 86 GLU A C 1
ATOM 646 O O . GLU A 1 86 ? -6.083 -11.300 -0.305 1.00 95.75 86 GLU A O 1
ATOM 651 N N . CYS A 1 87 ? -4.486 -9.751 -0.027 1.00 96.56 87 CYS A N 1
ATOM 652 C CA . CYS A 1 87 ? -4.461 -9.870 1.426 1.00 96.56 87 CYS A CA 1
ATOM 653 C C . CYS A 1 87 ? -5.802 -9.530 2.079 1.00 96.56 87 CYS A C 1
ATOM 655 O O . CYS A 1 87 ? -6.202 -10.189 3.040 1.00 96.56 87 CYS A O 1
ATOM 657 N N . ALA A 1 88 ? -6.510 -8.514 1.582 1.00 96.88 88 ALA A N 1
ATOM 658 C CA . ALA A 1 88 ? -7.825 -8.151 2.098 1.00 96.88 88 ALA A CA 1
ATOM 659 C C . ALA A 1 88 ? -8.886 -9.220 1.804 1.00 96.88 88 ALA A C 1
ATOM 661 O O . ALA A 1 88 ? -9.716 -9.502 2.667 1.00 96.88 88 ALA A O 1
ATOM 662 N N . LEU A 1 89 ? -8.846 -9.835 0.619 1.00 97.12 89 LEU A N 1
ATOM 663 C CA . LEU A 1 89 ? -9.763 -10.915 0.249 1.00 97.12 89 LEU A CA 1
ATOM 664 C C . LEU A 1 89 ? -9.567 -12.165 1.117 1.00 97.12 89 LEU A C 1
ATOM 666 O O . LEU A 1 89 ? -10.550 -12.825 1.436 1.00 97.12 89 LEU A O 1
ATOM 670 N N . GLN A 1 90 ? -8.331 -12.469 1.525 1.00 96.75 90 GLN A N 1
ATOM 671 C CA . GLN A 1 90 ? -8.030 -13.636 2.363 1.00 96.75 90 GLN A CA 1
ATOM 672 C C . GLN A 1 90 ? -8.273 -13.393 3.863 1.00 96.75 90 GLN A C 1
ATOM 674 O O . GLN A 1 90 ? -8.730 -14.292 4.564 1.00 96.75 90 GLN A O 1
ATOM 679 N N . SER A 1 91 ? -7.943 -12.199 4.370 1.00 96.12 91 SER A N 1
ATOM 680 C CA . SER A 1 91 ? -7.949 -11.901 5.817 1.00 96.12 91 SER A CA 1
ATOM 681 C C . SER A 1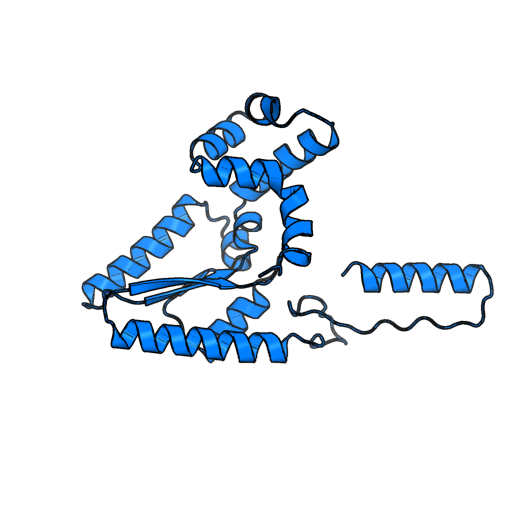 91 ? -9.179 -11.135 6.315 1.00 96.12 91 SER A C 1
ATOM 683 O O . SER A 1 91 ? -9.387 -11.047 7.523 1.00 96.12 91 SER A O 1
ATOM 685 N N . HIS A 1 92 ? -10.001 -10.594 5.409 1.00 96.88 92 HIS A N 1
ATOM 686 C CA . HIS A 1 92 ? -11.208 -9.819 5.721 1.00 96.88 92 HIS A CA 1
ATOM 687 C C . HIS A 1 92 ? -10.992 -8.705 6.775 1.00 96.88 92 HIS A C 1
ATOM 689 O O . HIS A 1 92 ? -11.674 -8.680 7.807 1.00 96.88 92 HIS A O 1
ATOM 695 N N . PRO A 1 93 ? -10.069 -7.750 6.528 1.00 97.12 93 PRO A N 1
ATOM 696 C CA . PRO A 1 93 ? -9.883 -6.585 7.388 1.00 97.12 93 PRO A CA 1
ATOM 697 C C . PRO A 1 93 ? -11.138 -5.699 7.378 1.00 97.12 93 PRO A C 1
ATOM 699 O O . PRO A 1 93 ? -12.028 -5.840 6.537 1.00 97.12 93 PRO A O 1
ATOM 702 N N . ASN A 1 94 ? -11.219 -4.733 8.294 1.00 96.75 94 ASN A N 1
ATOM 703 C CA . ASN A 1 94 ? -12.397 -3.865 8.376 1.00 96.75 94 ASN A CA 1
ATOM 704 C C . ASN A 1 94 ? -12.443 -2.815 7.269 1.00 96.75 94 ASN A C 1
ATOM 706 O O . ASN A 1 94 ? -13.530 -2.375 6.903 1.00 96.75 94 ASN A O 1
ATOM 710 N N . MET A 1 95 ? -11.281 -2.404 6.768 1.00 96.56 95 MET A N 1
ATOM 711 C CA . MET A 1 95 ? -11.172 -1.442 5.683 1.00 96.56 95 MET A CA 1
ATOM 712 C C . MET A 1 95 ? -9.859 -1.666 4.919 1.00 96.56 95 MET A C 1
ATOM 714 O O . MET A 1 95 ? -8.834 -2.034 5.497 1.00 96.56 95 MET A O 1
ATOM 718 N N . LEU A 1 96 ? -9.902 -1.431 3.612 1.00 96.81 96 LEU A N 1
ATOM 719 C CA . LEU A 1 96 ? -8.755 -1.386 2.708 1.00 96.81 96 LEU A CA 1
ATOM 720 C C . LEU A 1 96 ? -8.862 -0.085 1.914 1.00 96.81 96 LEU A C 1
ATOM 722 O O . LEU A 1 96 ? -9.923 0.198 1.363 1.00 96.81 96 LEU A O 1
ATOM 726 N N . ILE A 1 97 ? -7.773 0.676 1.822 1.00 95.56 97 ILE A N 1
ATOM 727 C CA . ILE A 1 97 ? -7.688 1.798 0.882 1.00 95.56 97 ILE A CA 1
ATOM 728 C C . ILE A 1 97 ? -6.971 1.319 -0.375 1.00 95.56 97 ILE A C 1
ATOM 730 O O . ILE A 1 97 ? -5.828 0.880 -0.301 1.00 95.56 97 ILE A O 1
ATOM 734 N N . MET A 1 98 ? -7.620 1.414 -1.532 1.00 94.12 98 MET A N 1
ATOM 735 C CA . MET A 1 98 ? -6.991 1.104 -2.814 1.00 94.12 98 MET A CA 1
ATOM 736 C C . MET A 1 98 ? -6.470 2.375 -3.479 1.00 94.12 98 MET A C 1
ATOM 738 O O . MET A 1 98 ? -7.237 3.307 -3.721 1.00 94.12 98 MET A O 1
ATOM 742 N N . GLY A 1 99 ? -5.181 2.397 -3.827 1.00 92.38 99 GLY A N 1
ATOM 743 C CA . GLY A 1 99 ? -4.579 3.533 -4.532 1.00 92.38 99 GLY A CA 1
ATOM 744 C C . GLY A 1 99 ? -5.261 3.813 -5.876 1.00 92.38 99 GLY A C 1
ATOM 745 O O . GLY A 1 99 ? -5.541 4.956 -6.219 1.00 92.38 99 GLY A O 1
ATOM 746 N N . GLU A 1 100 ? -5.639 2.766 -6.603 1.00 92.88 100 GLU A N 1
ATOM 747 C CA . GLU A 1 100 ? -6.304 2.867 -7.901 1.00 92.88 100 GLU A CA 1
ATOM 748 C C . GLU A 1 100 ? -7.694 3.518 -7.799 1.00 92.88 100 GLU A C 1
ATOM 750 O O . GLU A 1 100 ? -8.056 4.319 -8.659 1.00 92.88 100 GLU A O 1
ATOM 755 N N . GLU A 1 101 ? -8.457 3.237 -6.735 1.00 94.31 101 GLU A N 1
ATOM 756 C CA . GLU A 1 101 ? -9.754 3.890 -6.482 1.00 94.31 101 GLU A CA 1
ATOM 757 C C . GLU A 1 101 ? -9.567 5.376 -6.149 1.00 94.31 101 GLU A C 1
ATOM 759 O O . GLU A 1 101 ? -10.309 6.230 -6.645 1.00 94.31 101 GLU A O 1
ATOM 764 N N . VAL A 1 102 ? -8.555 5.681 -5.333 1.00 95.12 102 VAL A N 1
ATOM 765 C CA . VAL A 1 102 ? -8.189 7.044 -4.922 1.00 95.12 102 VAL A CA 1
ATOM 766 C C . VAL A 1 102 ? -7.793 7.884 -6.134 1.00 95.12 102 VAL A C 1
ATOM 768 O O . VAL A 1 102 ? -8.301 8.994 -6.295 1.00 95.12 102 VAL A O 1
ATOM 771 N N . ALA A 1 103 ? -6.963 7.335 -7.022 1.00 93.00 103 ALA A N 1
ATOM 772 C CA . ALA A 1 103 ? -6.538 8.000 -8.248 1.00 93.00 103 ALA A CA 1
ATOM 773 C C . ALA A 1 103 ? -7.704 8.194 -9.234 1.00 93.00 103 ALA A C 1
ATOM 775 O O . ALA A 1 103 ? -7.861 9.279 -9.799 1.00 93.00 103 ALA A O 1
ATOM 776 N N . LEU A 1 104 ? -8.551 7.172 -9.417 1.00 94.69 104 LEU A N 1
ATOM 777 C CA . LEU A 1 104 ? -9.705 7.231 -10.320 1.00 94.69 104 LEU A CA 1
ATOM 778 C C . LEU A 1 104 ? -10.736 8.270 -9.864 1.00 94.69 104 LEU A C 1
ATOM 780 O O . LEU A 1 104 ? -11.241 9.045 -10.677 1.00 94.69 104 LEU A O 1
ATOM 784 N N . SER A 1 105 ? -11.019 8.303 -8.563 1.00 94.94 105 SER A N 1
ATOM 785 C CA . SER A 1 105 ? -11.991 9.223 -7.960 1.00 94.94 105 SER A CA 1
ATOM 786 C C . SER A 1 105 ? -11.391 10.595 -7.635 1.00 94.94 105 SER A C 1
ATOM 788 O O . SER A 1 105 ? -12.113 11.472 -7.172 1.00 94.94 105 SER A O 1
ATOM 790 N N . LYS A 1 106 ? -10.086 10.786 -7.885 1.00 94.25 106 LYS A N 1
ATOM 791 C CA . LYS A 1 106 ? -9.314 12.005 -7.591 1.00 94.25 106 LYS A CA 1
ATOM 792 C C . LYS A 1 106 ? -9.480 12.495 -6.151 1.00 94.25 106 LYS A C 1
ATOM 794 O O . LYS A 1 106 ? -9.606 13.695 -5.921 1.00 94.25 106 LYS A O 1
ATOM 799 N N . LEU A 1 107 ? -9.477 11.564 -5.200 1.00 94.81 107 LEU A N 1
ATOM 800 C CA . LEU A 1 107 ? -9.656 11.910 -3.793 1.00 94.81 107 LEU A CA 1
ATOM 801 C C . LEU A 1 107 ? -8.447 12.700 -3.287 1.00 94.81 107 LEU A C 1
ATOM 803 O O . LEU A 1 107 ? -7.294 12.347 -3.551 1.00 94.81 107 LEU A O 1
ATOM 807 N N . THR A 1 108 ? -8.729 13.749 -2.530 1.00 94.62 108 THR A N 1
ATOM 808 C CA . THR A 1 108 ? -7.750 14.513 -1.755 1.00 94.62 108 THR A CA 1
ATOM 809 C C . THR A 1 108 ? -7.305 13.724 -0.523 1.00 94.62 108 THR A C 1
ATOM 811 O O . THR A 1 108 ? -7.993 12.813 -0.049 1.00 94.62 108 THR A O 1
ATOM 814 N N . LEU A 1 109 ? -6.161 14.095 0.048 1.00 93.56 109 LEU A N 1
ATOM 815 C CA . LEU A 1 109 ? -5.659 13.533 1.298 1.00 93.56 109 LEU A CA 1
ATOM 816 C C . LEU A 1 109 ? -6.693 13.682 2.420 1.00 93.56 109 LEU A C 1
ATOM 818 O O . LEU A 1 109 ? -6.910 12.743 3.184 1.00 93.56 109 LEU A O 1
ATOM 822 N N . MET A 1 110 ? -7.369 14.832 2.486 1.00 94.50 110 MET A N 1
ATOM 823 C CA . MET A 1 110 ? -8.395 15.085 3.496 1.00 94.50 110 MET A CA 1
ATOM 824 C C . MET A 1 110 ? -9.616 14.175 3.317 1.00 94.50 110 MET A C 1
ATOM 826 O O . MET A 1 110 ? -10.137 13.655 4.299 1.00 94.50 110 MET A O 1
ATOM 830 N N . GLU A 1 111 ? -10.054 13.921 2.083 1.00 95.69 111 GLU A N 1
ATOM 831 C CA . GLU A 1 111 ? -11.159 12.991 1.814 1.00 95.69 111 GLU A CA 1
ATOM 832 C C . GLU A 1 111 ? -10.805 11.548 2.179 1.00 95.69 111 GLU A C 1
ATOM 834 O O . GLU A 1 111 ? -11.643 10.834 2.727 1.00 95.69 111 GLU A O 1
ATOM 839 N N . VAL A 1 112 ? -9.563 11.115 1.932 1.00 95.50 112 VAL A N 1
ATOM 840 C CA . VAL A 1 112 ? -9.092 9.788 2.363 1.00 95.50 112 VAL A CA 1
ATOM 841 C C . VAL A 1 112 ? -9.087 9.684 3.890 1.00 95.50 112 VAL A C 1
ATOM 843 O O . VAL A 1 112 ? -9.556 8.684 4.435 1.00 95.50 112 VAL A O 1
ATOM 846 N N . ILE A 1 113 ? -8.610 10.719 4.589 1.00 95.31 113 ILE A N 1
ATOM 847 C CA . ILE A 1 113 ? -8.634 10.779 6.059 1.00 95.31 113 ILE A CA 1
ATOM 848 C C . ILE A 1 113 ? -10.077 10.725 6.572 1.00 95.31 113 ILE A C 1
ATOM 850 O O . ILE A 1 113 ? -10.375 9.912 7.445 1.00 95.31 113 ILE A O 1
ATOM 854 N N . ASN A 1 114 ? -10.978 11.522 5.995 1.00 96.94 114 ASN A N 1
ATOM 855 C CA . ASN A 1 114 ? -12.389 11.537 6.375 1.00 96.94 114 ASN A CA 1
ATOM 856 C C . ASN A 1 114 ? -13.040 10.165 6.168 1.00 96.94 114 ASN A C 1
ATOM 858 O O . ASN A 1 114 ? -13.661 9.665 7.096 1.00 96.94 114 ASN A O 1
ATOM 862 N N . LYS A 1 115 ? -12.800 9.485 5.035 1.00 96.19 115 LYS A N 1
ATOM 863 C CA . LYS A 1 115 ? -13.286 8.109 4.810 1.00 96.19 115 LYS A CA 1
ATOM 864 C C . LYS A 1 115 ? -12.844 7.143 5.917 1.00 96.19 115 LYS A C 1
ATOM 866 O O . LYS A 1 115 ? -13.632 6.303 6.353 1.00 96.19 115 LYS A O 1
ATOM 871 N N . ILE A 1 116 ? -11.592 7.245 6.372 1.00 96.69 116 ILE A N 1
ATOM 872 C CA . ILE A 1 116 ? -11.079 6.416 7.473 1.00 96.69 116 ILE A CA 1
ATOM 873 C C . ILE A 1 116 ? -11.796 6.775 8.779 1.00 96.69 116 ILE A C 1
ATOM 875 O O . ILE A 1 116 ? -12.275 5.879 9.476 1.00 96.69 116 ILE A O 1
ATOM 879 N N . CYS A 1 117 ? -11.898 8.066 9.101 1.00 97.19 117 CYS A N 1
ATOM 880 C CA . CYS A 1 117 ? -12.587 8.554 10.295 1.00 97.19 117 CYS A CA 1
ATOM 881 C C . CYS A 1 117 ? -14.060 8.123 10.329 1.00 97.19 117 CYS A C 1
ATOM 883 O O . CYS A 1 117 ? -14.502 7.598 11.350 1.00 97.19 117 CYS A O 1
ATOM 885 N N . ASP A 1 118 ? -14.778 8.251 9.215 1.00 97.50 118 ASP A N 1
ATOM 886 C CA . ASP A 1 118 ? -16.176 7.844 9.071 1.00 97.50 118 ASP A CA 1
ATOM 887 C C . ASP A 1 118 ? -16.338 6.337 9.307 1.00 97.50 118 ASP A C 1
ATOM 889 O O . ASP A 1 118 ? -17.238 5.902 10.025 1.00 97.50 118 ASP A O 1
ATOM 893 N N . GLY A 1 119 ? -15.426 5.516 8.773 1.00 96.31 119 GLY A N 1
ATOM 894 C CA . GLY A 1 119 ? -15.439 4.072 9.014 1.00 96.31 119 GLY A CA 1
ATOM 895 C C . GLY A 1 119 ? -15.158 3.694 10.469 1.00 96.31 119 GLY A C 1
ATOM 896 O O . GLY A 1 119 ? -15.796 2.786 11.007 1.00 96.31 119 GLY A O 1
ATOM 897 N N . VAL A 1 120 ? -14.233 4.396 11.130 1.00 96.62 120 VAL A N 1
ATOM 898 C CA . VAL A 1 120 ? -13.962 4.218 12.567 1.00 96.62 120 VAL A CA 1
ATOM 899 C C . VAL A 1 120 ? -15.185 4.621 13.393 1.00 96.62 120 VAL A C 1
ATOM 901 O O . VAL A 1 120 ? -15.580 3.881 14.298 1.00 96.62 120 VAL A O 1
ATOM 904 N N . GLN A 1 121 ? -15.812 5.753 13.065 1.00 97.00 121 GLN A N 1
ATOM 905 C CA . GLN A 1 121 ? -17.007 6.248 13.742 1.00 97.00 121 GLN A CA 1
ATOM 906 C C . GLN A 1 121 ? -18.185 5.280 13.581 1.00 97.00 121 GLN A C 1
ATOM 908 O O . GLN A 1 121 ? -18.765 4.867 14.583 1.00 97.00 121 GLN A O 1
ATOM 913 N N . ALA A 1 122 ? -18.482 4.835 12.358 1.00 97.19 122 ALA A N 1
ATOM 914 C CA . ALA A 1 122 ? -19.567 3.891 12.086 1.00 97.19 122 ALA A CA 1
ATOM 915 C C . ALA A 1 122 ? -19.405 2.579 12.873 1.00 97.19 122 ALA A C 1
ATOM 917 O O . ALA A 1 122 ? -20.374 1.978 13.335 1.00 97.19 122 ALA A O 1
ATOM 918 N N . ARG A 1 123 ? -18.164 2.123 13.080 1.00 96.00 123 ARG A N 1
ATOM 919 C CA . ARG A 1 123 ? -17.885 0.961 13.936 1.00 96.00 123 ARG A CA 1
ATOM 920 C C . ARG A 1 123 ? -18.050 1.265 15.421 1.00 96.00 123 ARG A C 1
ATOM 922 O O . ARG A 1 123 ? -18.562 0.415 16.150 1.00 96.00 123 ARG A O 1
ATOM 929 N N . ALA A 1 124 ? -17.639 2.448 15.870 1.00 95.94 124 ALA A N 1
ATOM 930 C CA . ALA A 1 124 ? -17.817 2.882 17.251 1.00 95.94 124 ALA A CA 1
ATOM 931 C C . ALA A 1 124 ? -19.304 2.995 17.630 1.00 95.94 124 ALA A C 1
ATOM 933 O O . ALA A 1 124 ? -19.672 2.592 18.731 1.00 95.94 124 ALA A O 1
ATOM 934 N N . GLU A 1 125 ? -20.165 3.436 16.709 1.00 97.31 125 GLU A N 1
ATOM 935 C CA . GLU A 1 125 ? -21.628 3.460 16.877 1.00 97.31 125 GLU A CA 1
ATOM 936 C C . GLU A 1 125 ? -22.221 2.052 17.078 1.00 97.31 125 GLU A C 1
ATOM 938 O O . GLU A 1 125 ? -23.212 1.882 17.785 1.00 97.31 125 GLU A O 1
ATOM 943 N N . LEU A 1 126 ? -21.565 1.019 16.538 1.00 96.19 126 LEU A N 1
ATOM 944 C CA . LEU A 1 126 ? -21.897 -0.394 16.761 1.00 96.19 126 LEU A CA 1
ATOM 945 C C . LEU A 1 126 ? -21.233 -0.988 18.021 1.00 96.19 126 LEU A C 1
ATOM 947 O O . LEU A 1 126 ? -21.229 -2.209 18.192 1.00 96.19 126 LEU A O 1
ATOM 951 N N . GLY A 1 127 ? -20.612 -0.163 18.871 1.00 95.12 127 GLY A N 1
ATOM 952 C CA . GLY A 1 127 ? -19.873 -0.597 20.063 1.00 95.12 127 GLY A CA 1
ATOM 953 C C . GLY A 1 127 ? -18.545 -1.304 19.762 1.00 95.12 127 GLY A C 1
ATOM 954 O O . GLY A 1 127 ? -17.980 -1.962 20.636 1.00 95.12 127 GLY A O 1
ATOM 955 N N . LYS A 1 128 ? -18.031 -1.206 18.527 1.00 94.88 128 LYS A N 1
ATOM 956 C CA . LYS A 1 128 ? -16.774 -1.839 18.097 1.00 94.88 128 LYS A CA 1
ATOM 957 C C . LYS A 1 128 ? -15.648 -0.806 18.029 1.00 94.88 128 LYS A C 1
ATOM 959 O O . LYS A 1 128 ? -15.368 -0.232 16.980 1.00 94.88 128 LYS A O 1
ATOM 964 N N . HIS A 1 129 ? -14.944 -0.622 19.144 1.00 95.44 129 HIS A N 1
ATOM 965 C CA . HIS A 1 129 ? -13.804 0.303 19.265 1.00 95.44 129 HIS A CA 1
ATOM 966 C C . HIS A 1 129 ? -12.453 -0.306 18.846 1.00 95.44 129 HIS A C 1
ATOM 968 O O . HIS A 1 129 ? -11.398 0.107 19.319 1.00 95.44 129 HIS A O 1
ATOM 974 N N . HIS A 1 130 ? -12.478 -1.293 17.953 1.00 96.12 130 HIS A N 1
ATOM 975 C CA . HIS A 1 130 ? -11.289 -1.941 17.411 1.00 96.12 130 HIS A CA 1
ATOM 976 C C . HIS A 1 130 ? -11.440 -2.168 15.911 1.00 96.12 130 HIS A C 1
ATOM 978 O O . HIS A 1 130 ? -12.560 -2.282 15.391 1.00 96.12 130 HIS A O 1
ATOM 984 N N . GLY A 1 131 ? -10.315 -2.303 15.219 1.00 96.38 131 GLY A N 1
ATOM 985 C CA . GLY A 1 1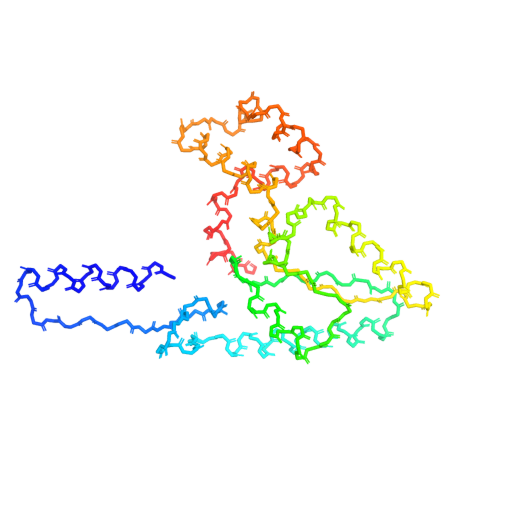31 ? -10.325 -2.702 13.824 1.00 96.38 131 GLY A CA 1
ATOM 986 C C . GLY A 1 131 ? -8.949 -2.776 13.186 1.00 96.38 131 GLY A C 1
ATOM 987 O O . GLY A 1 131 ? -7.940 -2.418 13.787 1.00 96.38 131 GLY A O 1
ATOM 988 N N . VAL A 1 132 ? -8.926 -3.250 11.948 1.00 97.88 132 VAL A N 1
ATOM 989 C CA . VAL A 1 132 ? -7.723 -3.3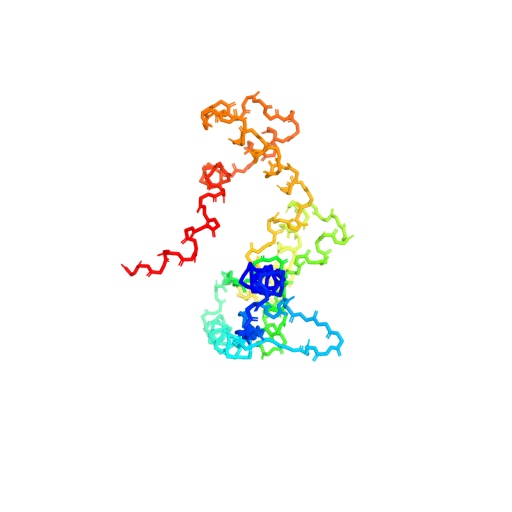57 11.125 1.00 97.88 132 VAL A CA 1
ATOM 990 C C . VAL A 1 132 ? -7.970 -2.659 9.794 1.00 97.88 132 VAL A C 1
ATOM 992 O O . VAL A 1 132 ? -8.947 -2.961 9.102 1.00 97.88 132 VAL A O 1
ATOM 995 N N . LEU A 1 133 ? -7.081 -1.726 9.459 1.00 97.50 133 LEU A N 1
ATOM 996 C CA . LEU A 1 133 ? -7.042 -0.985 8.204 1.00 97.50 133 LEU A CA 1
ATOM 997 C C . LEU A 1 133 ? -5.786 -1.379 7.425 1.00 97.50 133 LEU A C 1
ATOM 999 O O . LEU A 1 133 ? -4.677 -1.307 7.960 1.00 97.50 133 LEU A O 1
ATOM 1003 N N . LEU A 1 134 ? -5.956 -1.738 6.155 1.00 97.19 134 LEU A N 1
ATOM 1004 C CA . LEU A 1 134 ? -4.842 -1.987 5.242 1.00 97.19 134 LEU A CA 1
ATOM 1005 C C . LEU A 1 134 ? -4.560 -0.752 4.380 1.00 97.19 134 LEU A C 1
ATOM 1007 O O . LEU A 1 134 ? -5.473 -0.194 3.765 1.00 97.19 134 LEU A O 1
ATOM 1011 N N . ILE A 1 135 ? -3.287 -0.355 4.317 1.00 94.81 135 ILE A N 1
ATOM 1012 C CA . ILE A 1 135 ? -2.811 0.791 3.536 1.00 94.81 135 ILE A CA 1
ATOM 1013 C C . ILE A 1 135 ? -1.676 0.332 2.608 1.00 94.81 135 ILE A C 1
ATOM 1015 O O . ILE A 1 135 ? -0.629 -0.095 3.100 1.00 94.81 135 ILE A O 1
ATOM 1019 N N . PRO A 1 136 ? -1.824 0.422 1.276 1.00 92.56 136 PRO A N 1
ATOM 1020 C CA . PRO A 1 136 ? -0.721 0.174 0.362 1.00 92.56 136 PRO A CA 1
ATOM 1021 C C . PRO A 1 136 ? 0.310 1.300 0.480 1.00 92.56 136 PRO A C 1
ATOM 1023 O O . PRO A 1 136 ? -0.034 2.478 0.538 1.00 92.56 136 PRO A O 1
ATOM 1026 N N . GLU A 1 137 ? 1.591 0.945 0.484 1.00 87.62 137 GLU A N 1
ATOM 1027 C CA . GLU A 1 137 ? 2.706 1.897 0.553 1.00 87.62 137 GLU A CA 1
ATOM 1028 C C . GLU A 1 137 ? 2.637 2.990 -0.529 1.00 87.62 137 GLU A C 1
ATOM 1030 O O . GLU A 1 137 ? 2.901 4.156 -0.246 1.00 87.62 137 GLU A O 1
ATOM 1035 N N . GLY A 1 138 ? 2.209 2.631 -1.742 1.00 86.56 138 GLY A N 1
ATOM 1036 C CA . GLY A 1 138 ? 2.056 3.548 -2.875 1.00 86.56 138 GLY A CA 1
ATOM 1037 C C . GLY A 1 138 ? 0.876 4.510 -2.808 1.00 86.56 138 GLY A C 1
ATOM 1038 O O . GLY A 1 138 ? 0.659 5.254 -3.765 1.00 86.56 138 GLY A O 1
ATOM 1039 N N . LEU A 1 139 ? 0.092 4.511 -1.724 1.00 90.62 139 LEU A N 1
ATOM 1040 C CA . LEU A 1 139 ? -1.094 5.363 -1.612 1.00 90.62 139 LEU A CA 1
ATOM 1041 C C . LEU A 1 139 ? -0.760 6.848 -1.821 1.00 90.62 139 LEU A C 1
ATOM 1043 O O . LEU A 1 139 ? -1.523 7.564 -2.463 1.00 90.62 139 LEU A O 1
ATOM 1047 N N . ILE A 1 140 ? 0.401 7.298 -1.338 1.00 89.62 140 ILE A N 1
ATOM 1048 C CA . ILE A 1 140 ? 0.831 8.699 -1.448 1.00 89.62 140 ILE A CA 1
ATOM 1049 C C . ILE A 1 140 ? 0.982 9.123 -2.918 1.00 89.62 140 ILE A C 1
ATOM 1051 O O . ILE A 1 140 ? 0.562 10.217 -3.278 1.00 89.62 140 ILE A O 1
ATOM 1055 N N . GLU A 1 141 ? 1.514 8.254 -3.784 1.00 88.75 141 GLU A N 1
ATOM 1056 C CA . GLU A 1 141 ? 1.623 8.528 -5.228 1.00 88.75 141 GLU A CA 1
ATOM 1057 C C . GLU A 1 141 ? 0.269 8.485 -5.948 1.00 88.75 141 GLU A C 1
ATOM 1059 O O . GLU A 1 141 ? 0.146 8.996 -7.058 1.00 88.75 141 GLU A O 1
ATOM 1064 N N . SER A 1 142 ? -0.744 7.872 -5.333 1.00 91.00 142 SER A N 1
ATOM 1065 C CA . SER A 1 142 ? -2.086 7.752 -5.908 1.00 91.00 142 SER A CA 1
ATOM 1066 C C . SER A 1 142 ? -2.965 8.975 -5.630 1.00 91.00 142 SER A C 1
ATOM 1068 O O . SER A 1 142 ? -3.936 9.209 -6.348 1.00 91.00 142 SER A O 1
ATOM 1070 N N . ILE A 1 143 ? -2.633 9.760 -4.600 1.00 93.44 143 ILE A N 1
ATOM 1071 C CA . ILE A 1 143 ? -3.331 11.001 -4.256 1.00 93.44 143 ILE A CA 1
ATOM 1072 C C . ILE A 1 143 ? -2.822 12.112 -5.195 1.00 93.44 143 ILE A C 1
ATOM 1074 O O . ILE A 1 143 ? -1.638 12.455 -5.123 1.00 93.44 143 ILE A O 1
ATOM 1078 N N . PRO A 1 144 ? -3.672 12.717 -6.051 1.00 92.12 144 PRO A N 1
ATOM 1079 C CA . PRO A 1 144 ? -3.222 13.644 -7.096 1.00 92.12 144 PRO A CA 1
ATOM 1080 C C . PRO A 1 144 ? -2.396 14.825 -6.576 1.00 92.12 144 PRO A C 1
ATOM 1082 O O . PRO A 1 144 ? -1.417 15.233 -7.199 1.00 92.12 144 PRO A O 1
ATOM 1085 N N . GLU A 1 145 ? -2.775 15.361 -5.419 1.00 92.62 145 GLU A N 1
ATOM 1086 C CA . GLU A 1 145 ? -2.108 16.512 -4.818 1.00 92.62 145 GLU A CA 1
ATOM 1087 C C . GLU A 1 145 ? -0.738 16.202 -4.230 1.00 92.62 145 GLU A C 1
ATOM 1089 O O . GLU A 1 145 ? 0.219 16.950 -4.440 1.00 92.62 145 GLU A O 1
ATOM 1094 N N . MET A 1 146 ? -0.612 15.041 -3.595 1.00 91.75 146 MET A N 1
ATOM 1095 C CA . MET A 1 146 ? 0.671 14.539 -3.122 1.00 91.75 146 MET A CA 1
ATOM 1096 C C . MET A 1 146 ? 1.579 14.169 -4.295 1.00 91.75 146 MET A C 1
ATOM 1098 O O . MET A 1 146 ? 2.771 14.469 -4.265 1.00 91.75 146 MET A O 1
ATOM 1102 N N . TYR A 1 147 ? 1.020 13.578 -5.354 1.00 90.56 147 TYR A N 1
ATOM 1103 C CA . TYR A 1 147 ? 1.766 13.262 -6.566 1.00 90.56 147 TYR A CA 1
ATOM 1104 C C . TYR A 1 147 ? 2.361 14.520 -7.212 1.00 90.56 147 TYR A C 1
ATOM 1106 O O . TYR A 1 147 ? 3.555 14.542 -7.508 1.00 90.56 147 TYR A O 1
ATOM 1114 N N . ALA A 1 148 ? 1.570 15.587 -7.374 1.00 91.31 148 ALA A N 1
ATOM 1115 C CA . ALA A 1 148 ? 2.045 16.859 -7.921 1.00 91.31 148 ALA A CA 1
ATOM 1116 C C . ALA A 1 148 ? 3.173 17.475 -7.071 1.00 91.31 148 ALA A C 1
ATOM 1118 O O . ALA A 1 148 ? 4.209 17.853 -7.619 1.00 91.31 148 ALA A O 1
ATOM 1119 N N . LEU A 1 149 ? 3.020 17.487 -5.740 1.00 90.75 149 LEU A N 1
ATOM 1120 C CA . LEU A 1 149 ? 4.059 17.945 -4.811 1.00 90.75 149 LEU A CA 1
ATOM 1121 C C . LEU A 1 149 ? 5.367 17.150 -4.973 1.00 90.75 149 LEU A C 1
ATOM 1123 O O . LEU A 1 149 ? 6.443 17.739 -5.066 1.00 90.75 149 LEU A O 1
ATOM 1127 N N . ILE A 1 150 ? 5.285 15.818 -5.040 1.00 88.88 150 ILE A N 1
ATOM 1128 C CA . ILE A 1 150 ? 6.460 14.948 -5.207 1.00 88.88 150 ILE A CA 1
ATOM 1129 C C . ILE A 1 150 ? 7.140 15.197 -6.560 1.00 88.88 150 ILE A C 1
ATOM 1131 O O . ILE A 1 150 ? 8.370 15.224 -6.625 1.00 88.88 150 ILE A O 1
ATOM 1135 N N . GLN A 1 151 ? 6.374 15.409 -7.635 1.00 88.81 151 GLN A N 1
ATOM 1136 C CA . GLN A 1 151 ? 6.935 15.732 -8.951 1.00 88.81 151 GLN A CA 1
ATOM 1137 C C . GLN A 1 151 ? 7.672 17.078 -8.942 1.00 88.81 151 GLN A C 1
ATOM 1139 O O . GLN A 1 151 ? 8.803 17.143 -9.424 1.00 88.81 151 GLN A O 1
ATOM 1144 N N . GLU A 1 152 ? 7.091 18.126 -8.348 1.00 90.00 152 GLU A N 1
ATOM 1145 C CA . GLU A 1 152 ? 7.759 19.429 -8.209 1.00 90.00 152 GLU A CA 1
ATOM 1146 C C . GLU A 1 152 ? 9.080 19.303 -7.432 1.00 90.00 152 GLU A C 1
ATOM 1148 O O . GLU A 1 152 ? 10.129 19.753 -7.899 1.00 90.00 152 GLU A O 1
ATOM 1153 N N . ILE A 1 153 ? 9.062 18.611 -6.288 1.00 87.44 153 ILE A N 1
ATOM 1154 C CA . ILE A 1 153 ? 10.261 18.378 -5.468 1.00 87.44 153 ILE A CA 1
ATOM 1155 C C . ILE A 1 153 ? 11.310 17.562 -6.233 1.00 87.44 153 ILE A C 1
ATOM 1157 O O . ILE A 1 153 ? 12.505 17.848 -6.131 1.00 87.44 153 ILE A O 1
ATOM 1161 N N . SER A 1 154 ? 10.890 16.563 -7.012 1.00 85.75 154 SER A N 1
ATOM 1162 C CA . SER A 1 154 ? 11.799 15.750 -7.822 1.00 85.75 154 SER A CA 1
ATOM 1163 C C . SER A 1 154 ? 12.465 16.563 -8.935 1.00 85.75 154 SER A C 1
ATOM 1165 O O . SER A 1 154 ? 13.635 16.328 -9.233 1.00 85.75 154 SER A O 1
ATOM 1167 N N . ILE A 1 155 ? 11.752 17.509 -9.551 1.00 87.62 155 ILE A N 1
ATOM 1168 C CA . ILE A 1 155 ? 12.316 18.408 -10.569 1.00 87.62 155 ILE A CA 1
ATOM 1169 C C . ILE A 1 155 ? 13.366 19.328 -9.934 1.00 87.62 155 ILE A C 1
ATOM 1171 O O . ILE A 1 155 ? 14.455 19.485 -10.485 1.00 87.62 155 ILE A O 1
ATOM 1175 N N . LEU A 1 156 ? 13.077 19.888 -8.756 1.00 87.00 156 LEU A N 1
ATOM 1176 C CA . LEU A 1 156 ? 14.019 20.745 -8.025 1.00 87.00 156 LEU A CA 1
ATOM 1177 C C . LEU A 1 156 ? 15.282 19.982 -7.592 1.00 87.00 156 LEU A C 1
ATOM 1179 O O . LEU A 1 156 ? 16.388 20.503 -7.735 1.00 87.00 156 LEU A O 1
ATOM 1183 N N . HIS A 1 157 ? 15.140 18.725 -7.160 1.00 84.31 157 HIS A N 1
ATOM 1184 C CA . HIS A 1 157 ? 16.281 17.849 -6.873 1.00 84.31 157 HIS A CA 1
ATOM 1185 C C . HIS A 1 157 ? 17.151 17.593 -8.106 1.00 84.31 157 HIS A C 1
ATOM 1187 O O . HIS A 1 157 ? 18.371 17.716 -8.027 1.00 84.31 157 HIS A O 1
ATOM 1193 N N . ASN A 1 158 ? 16.542 17.288 -9.257 1.00 84.50 158 ASN A N 1
ATOM 1194 C CA . ASN A 1 158 ? 17.279 17.063 -10.506 1.00 84.50 158 ASN A CA 1
ATOM 1195 C C . ASN A 1 158 ? 18.042 18.317 -10.972 1.00 84.50 158 ASN A C 1
ATOM 1197 O O . ASN A 1 158 ? 19.078 18.205 -11.626 1.00 84.50 158 ASN A O 1
ATOM 1201 N N . ASN A 1 159 ? 17.561 19.504 -10.596 1.00 86.50 159 ASN A N 1
ATOM 1202 C CA . ASN A 1 159 ? 18.226 20.782 -10.845 1.00 86.50 159 ASN A CA 1
ATOM 1203 C C . ASN A 1 159 ? 19.311 21.126 -9.800 1.00 86.50 159 ASN A C 1
ATOM 1205 O O . ASN A 1 159 ? 19.857 22.226 -9.841 1.00 86.50 159 ASN A O 1
ATOM 1209 N N . ASN A 1 160 ? 19.653 20.201 -8.892 1.00 82.81 160 ASN A N 1
ATOM 1210 C CA . ASN A 1 160 ? 20.640 20.361 -7.814 1.00 82.81 160 ASN A CA 1
ATOM 1211 C C . ASN A 1 160 ? 20.332 21.506 -6.829 1.00 82.81 160 ASN A C 1
ATOM 1213 O O . ASN A 1 160 ? 21.249 22.102 -6.261 1.00 82.81 160 ASN A O 1
ATOM 1217 N N . VAL A 1 161 ? 19.051 21.814 -6.606 1.00 82.19 161 VAL A N 1
ATOM 1218 C CA . VAL A 1 161 ? 18.647 22.782 -5.577 1.00 82.19 161 VAL A CA 1
ATOM 1219 C C . VAL A 1 161 ? 18.905 22.174 -4.192 1.00 82.19 161 VAL A C 1
ATOM 1221 O O . VAL A 1 161 ? 18.493 21.037 -3.942 1.00 82.19 161 VAL A O 1
ATOM 1224 N N . PRO A 1 162 ? 19.573 22.888 -3.267 1.00 82.00 162 PRO A N 1
ATOM 1225 C CA . PRO A 1 162 ? 19.795 22.379 -1.921 1.00 82.00 162 PRO A CA 1
ATOM 1226 C C . PRO A 1 162 ? 18.462 22.190 -1.188 1.00 82.00 162 PRO A C 1
ATOM 1228 O O . PRO A 1 162 ? 17.564 23.027 -1.266 1.00 82.00 162 PRO A O 1
ATOM 1231 N N . VAL A 1 163 ? 18.354 21.107 -0.411 1.00 79.19 163 VAL A N 1
ATOM 1232 C CA . VAL A 1 163 ? 17.121 20.688 0.288 1.00 79.19 163 VAL A CA 1
ATOM 1233 C C . VAL A 1 163 ? 16.506 21.798 1.158 1.00 79.19 163 VAL A C 1
ATOM 1235 O O . VAL A 1 163 ? 15.291 21.859 1.331 1.00 79.19 163 VAL A O 1
ATOM 1238 N N . THR A 1 164 ? 17.330 22.715 1.669 1.00 79.56 164 THR A N 1
ATOM 1239 C CA . THR A 1 164 ? 16.912 23.870 2.477 1.00 79.56 164 THR A CA 1
ATOM 1240 C C . THR A 1 164 ? 16.128 24.928 1.699 1.00 79.56 164 THR A C 1
ATOM 1242 O O . THR A 1 164 ? 15.349 25.661 2.301 1.00 79.56 164 THR A O 1
ATOM 1245 N N . GLU A 1 165 ? 16.319 25.014 0.382 1.00 82.44 165 GLU A N 1
ATOM 1246 C CA . GLU A 1 165 ? 15.703 26.021 -0.496 1.00 82.44 165 GLU A CA 1
ATOM 1247 C C . GLU A 1 165 ? 14.510 25.470 -1.287 1.00 82.44 165 GLU A C 1
ATOM 1249 O O . GLU A 1 165 ? 13.737 26.229 -1.865 1.00 82.44 165 GLU A O 1
ATOM 1254 N N . ILE A 1 166 ? 14.300 24.153 -1.280 1.00 80.94 166 ILE A N 1
ATOM 1255 C CA . ILE A 1 166 ? 13.168 23.516 -1.967 1.00 80.94 166 ILE A CA 1
ATOM 1256 C C . ILE A 1 166 ? 11.810 24.080 -1.499 1.00 80.94 166 ILE A C 1
ATOM 1258 O O . ILE A 1 166 ? 10.992 24.411 -2.358 1.00 80.94 166 ILE A O 1
ATOM 1262 N N . PRO A 1 167 ? 11.541 24.280 -0.189 1.00 79.94 167 PRO A N 1
ATOM 1263 C CA . PRO A 1 167 ? 10.236 24.765 0.268 1.00 79.94 167 PRO A CA 1
ATOM 1264 C C . PRO A 1 167 ? 9.880 26.188 -0.184 1.00 79.94 167 PRO A C 1
ATOM 1266 O O . PRO A 1 167 ? 8.711 26.560 -0.113 1.00 79.94 167 PRO A O 1
ATOM 1269 N N . THR A 1 168 ? 10.856 26.998 -0.608 1.00 82.56 168 THR A N 1
ATOM 1270 C CA . THR A 1 168 ? 10.620 28.372 -1.084 1.00 82.56 168 THR A CA 1
ATOM 1271 C C . THR A 1 168 ? 10.467 28.460 -2.602 1.00 82.56 168 THR A C 1
ATOM 1273 O O . THR A 1 168 ? 9.958 29.467 -3.090 1.00 82.56 168 THR A O 1
ATOM 1276 N N . GLN A 1 169 ? 10.878 27.425 -3.341 1.00 85.25 169 GLN A N 1
ATOM 1277 C CA . GLN A 1 169 ? 10.833 27.378 -4.808 1.00 85.25 169 GLN A CA 1
ATOM 1278 C C . GLN A 1 169 ? 9.659 26.559 -5.369 1.00 85.25 169 GLN A C 1
ATOM 1280 O O . GLN A 1 169 ? 9.399 26.610 -6.570 1.00 85.25 169 GLN A O 1
ATOM 1285 N N . VAL A 1 170 ? 8.952 25.809 -4.521 1.00 87.00 170 VAL A N 1
ATOM 1286 C CA . VAL A 1 170 ? 7.726 25.090 -4.901 1.00 87.00 170 VAL A CA 1
ATOM 1287 C C . VAL A 1 170 ? 6.566 26.049 -5.178 1.00 87.00 170 VAL A C 1
ATOM 1289 O O . VAL A 1 170 ? 6.542 27.189 -4.703 1.00 87.00 170 VAL A O 1
ATOM 1292 N N . SER A 1 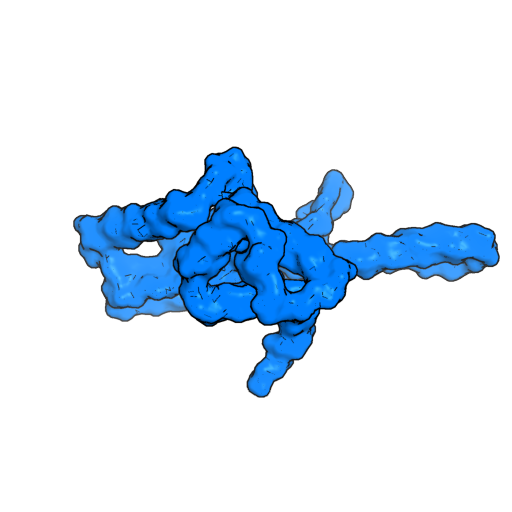171 ? 5.574 25.581 -5.937 1.00 91.06 171 SER A N 1
ATOM 1293 C CA . SER A 1 171 ? 4.376 26.365 -6.227 1.00 91.06 171 SER A CA 1
ATOM 1294 C C . SER A 1 171 ? 3.643 26.774 -4.934 1.00 91.06 171 SER A C 1
ATOM 1296 O O . SER A 1 171 ? 3.708 26.058 -3.932 1.00 91.06 171 SER A O 1
ATOM 1298 N N . PRO A 1 172 ? 2.896 27.898 -4.914 1.00 90.44 172 PRO A N 1
ATOM 1299 C CA . PRO A 1 172 ? 2.198 28.351 -3.704 1.00 90.44 172 PRO A CA 1
ATOM 1300 C C . PRO A 1 172 ? 1.253 27.298 -3.115 1.00 90.44 172 PRO A C 1
ATOM 1302 O O . PRO A 1 172 ? 1.096 27.196 -1.900 1.00 90.44 172 PRO A O 1
ATOM 1305 N N . TRP A 1 173 ? 0.638 26.494 -3.983 1.00 87.69 173 TRP A N 1
ATOM 1306 C CA . TRP A 1 173 ? -0.252 25.417 -3.573 1.00 87.69 173 TRP A CA 1
ATOM 1307 C C . TRP A 1 173 ? 0.511 24.212 -3.004 1.00 87.69 173 TRP A C 1
ATOM 1309 O O . TRP A 1 173 ? 0.158 23.720 -1.932 1.00 87.69 173 TRP A O 1
ATOM 1319 N N . ALA A 1 174 ? 1.603 23.794 -3.651 1.00 88.56 174 ALA A N 1
ATOM 1320 C CA . ALA A 1 174 ? 2.491 22.757 -3.132 1.00 88.56 174 ALA A CA 1
ATOM 1321 C C . ALA A 1 174 ? 3.119 23.167 -1.786 1.00 88.56 174 ALA A C 1
ATOM 1323 O O . ALA A 1 174 ? 3.201 22.351 -0.870 1.00 88.56 174 ALA A O 1
ATOM 1324 N N . ALA A 1 175 ? 3.481 24.443 -1.618 1.00 89.44 175 ALA A N 1
ATOM 1325 C CA . ALA A 1 175 ? 3.970 24.992 -0.355 1.00 89.44 175 ALA A CA 1
ATOM 1326 C C . ALA A 1 175 ? 2.920 24.900 0.763 1.00 89.44 175 ALA A C 1
ATOM 1328 O O . ALA A 1 175 ? 3.252 24.523 1.888 1.00 89.44 175 ALA A O 1
ATOM 1329 N N . ALA A 1 176 ? 1.655 25.211 0.461 1.00 90.94 176 ALA A N 1
ATOM 1330 C CA . ALA A 1 176 ? 0.560 25.098 1.420 1.00 90.94 176 ALA A CA 1
ATOM 1331 C C . ALA A 1 176 ? 0.330 23.639 1.847 1.00 90.94 176 ALA A C 1
ATOM 1333 O O . ALA A 1 176 ? 0.254 23.358 3.044 1.00 90.94 176 ALA A O 1
ATOM 1334 N N . LEU A 1 177 ? 0.306 22.702 0.890 1.00 90.25 177 LEU A N 1
ATOM 1335 C CA . LEU A 1 177 ? 0.205 21.269 1.180 1.00 90.25 177 LEU A CA 1
ATOM 1336 C C . LEU A 1 177 ? 1.409 20.781 1.995 1.00 90.25 177 LEU A C 1
ATOM 1338 O O . LEU A 1 177 ? 1.245 20.072 2.983 1.00 90.25 177 LEU A O 1
ATOM 1342 N N . PHE A 1 178 ? 2.619 21.212 1.645 1.00 90.25 178 PHE A N 1
ATOM 1343 C CA . PHE A 1 178 ? 3.825 20.871 2.391 1.00 90.25 178 PHE A CA 1
ATOM 1344 C C . PHE A 1 178 ? 3.751 21.370 3.838 1.00 90.25 178 PHE A C 1
ATOM 1346 O O . PHE A 1 178 ? 4.067 20.617 4.754 1.00 90.25 178 PHE A O 1
ATOM 1353 N N . GLN A 1 179 ? 3.291 22.603 4.071 1.00 90.94 179 GLN A N 1
ATOM 1354 C CA . GLN A 1 179 ? 3.105 23.163 5.417 1.00 90.94 179 GLN A CA 1
ATOM 1355 C C . GLN A 1 179 ? 1.999 22.466 6.218 1.00 90.94 179 GLN A C 1
ATOM 1357 O O . GLN A 1 179 ? 2.115 22.383 7.442 1.00 90.94 179 GLN A O 1
ATOM 1362 N N . PHE A 1 180 ? 0.966 21.950 5.547 1.00 91.31 180 PHE A N 1
ATOM 1363 C CA . PHE A 1 180 ? -0.090 21.148 6.166 1.00 91.31 180 PHE A CA 1
ATOM 1364 C C . PHE A 1 180 ? 0.440 19.812 6.715 1.00 91.31 180 PHE A C 1
ATOM 1366 O O . PHE A 1 180 ? -0.055 19.317 7.728 1.00 91.31 180 PHE A O 1
ATOM 1373 N N . LEU A 1 181 ? 1.474 19.235 6.091 1.00 90.81 181 LEU A N 1
ATOM 1374 C CA . LEU A 1 181 ? 2.048 17.962 6.525 1.00 90.81 181 LEU A CA 1
ATOM 1375 C C . LEU A 1 181 ? 2.816 18.086 7.858 1.00 90.81 181 LEU A C 1
ATOM 1377 O O . LEU A 1 181 ? 3.549 19.059 8.094 1.00 90.81 181 LEU A O 1
ATOM 1381 N N . PRO A 1 182 ? 2.754 17.054 8.723 1.00 92.00 182 PRO A N 1
ATOM 1382 C CA . PRO A 1 182 ? 3.538 17.018 9.949 1.00 92.00 182 PRO A CA 1
ATOM 1383 C C . PRO A 1 182 ? 5.047 17.212 9.704 1.00 92.00 182 PRO A C 1
ATOM 1385 O O . PRO A 1 182 ? 5.572 16.755 8.685 1.00 92.00 182 PRO A O 1
ATOM 1388 N N . PRO A 1 183 ? 5.798 17.818 10.650 1.00 90.06 183 PRO A N 1
ATOM 1389 C CA . PRO A 1 183 ? 7.231 18.089 10.484 1.00 90.06 183 PRO A CA 1
ATOM 1390 C C . PRO A 1 183 ? 8.079 16.862 10.119 1.00 90.06 183 PRO A C 1
ATOM 1392 O O . PRO A 1 183 ? 9.077 16.987 9.415 1.00 90.06 183 PRO A O 1
ATOM 1395 N N . PHE A 1 184 ? 7.702 15.671 10.590 1.00 89.25 184 PHE A N 1
ATOM 1396 C CA . PHE A 1 184 ? 8.419 14.441 10.259 1.00 89.25 184 PHE A CA 1
ATOM 1397 C C . PHE A 1 184 ? 8.160 13.988 8.814 1.00 89.25 184 PHE A C 1
ATOM 1399 O O . PHE A 1 184 ? 9.120 13.688 8.116 1.00 89.25 184 PHE A O 1
ATOM 1406 N N . ILE A 1 185 ? 6.912 14.052 8.335 1.00 89.19 185 ILE A N 1
ATOM 1407 C CA . ILE A 1 185 ? 6.563 13.740 6.939 1.00 89.19 185 ILE A CA 1
ATOM 1408 C C . ILE A 1 185 ? 7.228 14.724 5.980 1.00 89.19 185 ILE A C 1
ATOM 1410 O O . ILE A 1 185 ? 7.748 14.315 4.950 1.00 89.19 185 ILE A O 1
ATOM 1414 N N . ARG A 1 186 ? 7.279 16.014 6.334 1.00 89.00 186 ARG A N 1
ATOM 1415 C CA . ARG A 1 186 ? 7.988 17.022 5.533 1.00 89.00 186 ARG A CA 1
ATOM 1416 C C . ARG A 1 186 ? 9.444 16.643 5.269 1.00 89.00 186 ARG A C 1
ATOM 1418 O O . ARG A 1 186 ? 9.912 16.802 4.148 1.00 89.00 186 ARG A O 1
ATOM 1425 N N . ARG A 1 187 ? 10.149 16.127 6.282 1.00 87.06 187 ARG A N 1
ATOM 1426 C CA . ARG A 1 187 ? 11.533 15.652 6.127 1.00 87.06 187 ARG A CA 1
ATOM 1427 C C . ARG A 1 187 ? 11.601 14.438 5.203 1.00 87.06 187 ARG A C 1
ATOM 1429 O O . ARG A 1 187 ? 12.377 14.459 4.259 1.00 87.06 187 ARG A O 1
ATOM 1436 N N . GLU A 1 188 ? 10.747 13.440 5.415 1.00 84.88 188 GLU A N 1
ATOM 1437 C CA . GLU A 1 188 ? 10.698 12.237 4.567 1.00 84.88 188 GLU A CA 1
ATOM 1438 C C . GLU A 1 188 ? 10.411 12.560 3.093 1.00 84.88 188 GLU A C 1
ATOM 1440 O O . GLU A 1 188 ? 11.076 12.044 2.200 1.00 84.88 188 GLU A O 1
ATOM 1445 N N . VAL A 1 189 ? 9.469 13.467 2.820 1.00 84.31 189 VAL A N 1
ATOM 1446 C CA . VAL A 1 189 ? 9.112 13.878 1.452 1.00 84.31 189 VAL A CA 1
ATOM 1447 C C . VAL A 1 189 ? 10.277 14.584 0.750 1.00 84.31 189 VAL A C 1
ATOM 1449 O O . VAL A 1 189 ? 10.479 14.394 -0.447 1.00 84.31 189 VAL A O 1
ATOM 1452 N N . LEU A 1 190 ? 11.085 15.359 1.480 1.00 83.88 190 LEU A N 1
ATOM 1453 C CA . LEU A 1 190 ? 12.293 15.969 0.919 1.00 83.88 190 LEU A CA 1
ATOM 1454 C C . LEU A 1 190 ? 13.368 14.924 0.580 1.00 83.88 190 LEU A C 1
ATOM 1456 O O . LEU A 1 190 ? 14.103 15.111 -0.381 1.00 83.88 190 LEU A O 1
ATOM 1460 N N . HIS A 1 191 ? 13.427 13.809 1.310 1.00 75.75 191 HIS A N 1
ATOM 1461 C CA . HIS A 1 191 ? 14.365 12.707 1.065 1.00 75.75 191 HIS A CA 1
ATOM 1462 C C . HIS A 1 191 ? 13.796 11.591 0.171 1.00 75.75 191 HIS A C 1
ATOM 1464 O O . HIS A 1 191 ? 14.452 10.572 -0.039 1.00 75.75 191 HIS A O 1
ATOM 1470 N N . PHE A 1 192 ? 12.608 11.780 -0.411 1.00 65.38 192 PHE A N 1
ATOM 1471 C CA . PHE A 1 192 ? 11.824 10.723 -1.058 1.00 65.38 192 PHE A CA 1
ATOM 1472 C C . PHE A 1 192 ? 12.569 9.947 -2.165 1.00 65.38 192 PHE A C 1
ATOM 1474 O O . PHE A 1 192 ? 12.357 8.743 -2.323 1.00 65.38 192 PHE A O 1
ATOM 1481 N N . GLN A 1 193 ? 13.495 10.582 -2.901 1.00 56.19 193 GLN A N 1
ATOM 1482 C CA . GLN A 1 193 ? 14.320 9.880 -3.898 1.00 56.19 193 GLN A CA 1
ATOM 1483 C C . GLN A 1 193 ? 15.336 8.899 -3.284 1.00 56.19 193 GLN A C 1
ATOM 1485 O O . GLN A 1 193 ? 15.644 7.879 -3.901 1.00 56.19 193 GLN A O 1
ATOM 1490 N N . GLN A 1 194 ? 15.831 9.166 -2.071 1.00 42.31 194 GLN A N 1
ATOM 1491 C CA . GLN A 1 194 ? 16.716 8.254 -1.338 1.00 42.31 194 GLN A CA 1
ATOM 1492 C C . GLN A 1 194 ? 15.921 7.106 -0.702 1.00 42.31 194 GLN A C 1
ATOM 1494 O O . GLN A 1 194 ? 16.373 5.961 -0.743 1.00 42.31 194 GLN A O 1
ATOM 1499 N N . SER A 1 195 ? 14.708 7.371 -0.206 1.00 41.19 195 SER A N 1
ATOM 1500 C CA . SER A 1 195 ? 13.870 6.372 0.473 1.00 41.19 195 SER A CA 1
ATOM 1501 C C . SER A 1 195 ? 13.427 5.225 -0.448 1.00 41.19 195 SER A C 1
ATOM 1503 O O . SER A 1 195 ? 13.341 4.081 -0.010 1.00 41.19 195 SER A O 1
ATOM 1505 N N . PHE A 1 196 ? 13.238 5.479 -1.749 1.00 43.19 196 PHE A N 1
ATOM 1506 C CA . PHE A 1 196 ? 12.925 4.428 -2.733 1.00 43.19 196 PHE A CA 1
ATOM 1507 C C . PHE A 1 196 ? 14.055 3.399 -2.916 1.00 43.19 196 PHE A C 1
ATOM 1509 O O . PHE A 1 196 ? 13.784 2.234 -3.210 1.00 43.19 196 PHE A O 1
ATOM 1516 N N . PHE A 1 197 ? 15.312 3.821 -2.738 1.00 30.23 197 PHE A N 1
ATOM 1517 C CA . PHE A 1 197 ? 16.468 2.923 -2.693 1.00 30.23 197 PHE A CA 1
ATOM 1518 C C . PHE A 1 197 ? 16.685 2.349 -1.286 1.00 30.23 197 PHE A C 1
ATOM 1520 O O . PHE A 1 197 ? 17.053 1.180 -1.165 1.00 30.23 197 PHE A O 1
ATOM 1527 N N . ALA A 1 198 ? 16.400 3.123 -0.236 1.00 29.84 198 ALA A N 1
ATOM 1528 C CA . ALA A 1 198 ? 16.576 2.701 1.151 1.00 29.84 198 ALA A CA 1
ATOM 1529 C C . ALA A 1 198 ? 15.616 1.571 1.558 1.00 29.84 198 ALA A C 1
ATOM 1531 O O . ALA A 1 198 ? 16.047 0.644 2.226 1.00 29.84 198 ALA A O 1
ATOM 1532 N N . TYR A 1 199 ? 14.371 1.517 1.067 1.00 37.59 199 TYR A N 1
ATOM 1533 C CA . TYR A 1 199 ? 13.483 0.374 1.360 1.00 37.59 199 TYR A CA 1
ATOM 1534 C C . TYR A 1 199 ? 13.926 -0.957 0.718 1.00 37.59 199 TYR A C 1
ATOM 1536 O O . TYR A 1 199 ? 13.424 -2.011 1.103 1.00 37.59 199 TYR A O 1
ATOM 1544 N N . CYS A 1 200 ? 14.876 -0.942 -0.227 1.00 32.69 200 CYS A N 1
ATOM 1545 C CA . CYS A 1 200 ? 15.552 -2.160 -0.694 1.00 32.69 200 CYS A CA 1
ATOM 1546 C C . CYS A 1 200 ? 16.801 -2.526 0.132 1.00 32.69 200 CYS A C 1
ATOM 1548 O O . CYS A 1 200 ? 17.283 -3.648 -0.013 1.00 32.69 200 CYS A O 1
ATOM 1550 N N . TYR A 1 201 ? 17.323 -1.628 0.977 1.00 28.22 201 TYR A N 1
ATOM 1551 C CA . TYR A 1 201 ? 18.576 -1.826 1.723 1.00 28.22 201 TYR A CA 1
ATOM 1552 C C . TYR A 1 201 ? 18.444 -1.764 3.255 1.00 28.22 201 TYR A C 1
ATOM 1554 O O . TYR A 1 201 ? 19.265 -2.363 3.943 1.00 28.22 201 TYR A O 1
ATOM 1562 N N . ASP A 1 202 ? 17.387 -1.170 3.804 1.00 26.31 202 ASP A N 1
ATOM 1563 C CA . ASP A 1 202 ? 17.112 -1.135 5.243 1.00 26.31 202 ASP A CA 1
ATOM 1564 C C . ASP A 1 202 ? 16.168 -2.277 5.652 1.00 26.31 202 ASP A C 1
ATOM 1566 O O . ASP A 1 202 ? 15.120 -2.095 6.267 1.00 26.31 202 ASP A O 1
ATOM 1570 N N . ILE A 1 203 ? 16.584 -3.501 5.313 1.00 29.34 203 ILE A N 1
ATOM 1571 C CA . ILE A 1 203 ? 16.396 -4.660 6.194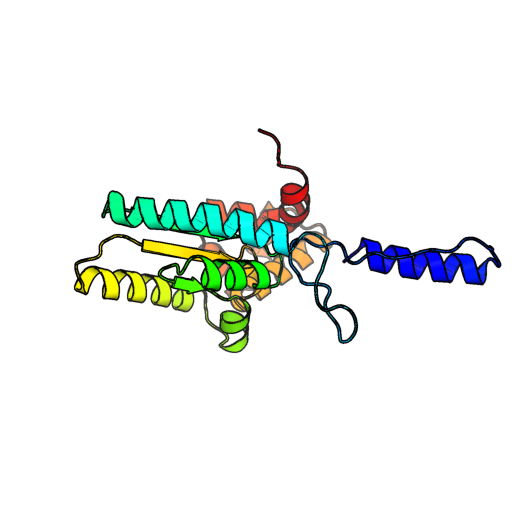 1.00 29.34 203 ILE A CA 1
ATOM 1572 C C . ILE A 1 203 ? 17.725 -4.823 6.934 1.00 29.34 203 ILE A C 1
ATOM 1574 O O . ILE A 1 203 ? 18.504 -5.735 6.667 1.00 29.34 203 ILE A O 1
ATOM 1578 N N . SER A 1 204 ? 18.014 -3.887 7.831 1.00 24.22 204 SER A N 1
ATOM 1579 C CA . SER A 1 204 ? 19.052 -4.061 8.841 1.00 24.22 204 SER A CA 1
ATOM 1580 C C . SER A 1 204 ? 18.350 -4.006 10.190 1.00 24.22 204 SER A C 1
ATOM 1582 O O . SER A 1 204 ? 17.752 -2.989 10.536 1.00 24.22 204 SER A O 1
ATOM 1584 N N . PHE A 1 205 ? 18.336 -5.161 10.856 1.00 29.84 205 PHE A N 1
ATOM 1585 C CA . PHE A 1 205 ? 17.914 -5.343 12.245 1.00 29.84 205 PHE A CA 1
ATOM 1586 C C . PHE A 1 205 ? 18.636 -4.385 13.198 1.00 29.84 205 PHE A C 1
ATOM 1588 O O . PHE A 1 205 ? 19.827 -4.092 12.941 1.00 29.84 205 PHE A O 1
#

pLDDT: mean 87.9, std 15.22, range [24.22, 97.88]

Organism: Aegilops tauschii subsp. strangulata (NCBI:txid200361)

Sequence (205 aa):
VTSNSDAAQLAETLVQKNCKTKVVGVPVSLNGDLKNQFVETTVGFDTVCKVNSQLISNVCLDAISAGKYYYFVRLMGRKASHVALECALQSHPNMLIMGEEVALSKLTLMEVINKICDGVQARAELGKHHGVLLIPEGLIESIPEMYALIQEISILHNNNVPVTEIPTQVSPWAAALFQFLPPFIRREVLHFQQSFFAYCYDISF

Foldseek 3Di:
DVVVVVLVVVQVVCVVVVHPDDGDDAFADCQQPPDDPVRHGHPNVVVLLVVLLVVLLVVQVVQVVVQAEEAEAEDERAAFCRSVVSSCVRRVWLEEDGLQVCLVVLDAPVNVVVVVVVSCVVCVVVVRNTTYYYYYPNSLCSNVLSVLLLVQLVVCVVVVNPLVCSLVPDDPSSNVVLVVDDPVVNVCSNCVVVVVVVVVPPPPD